Protein 5TWO (pdb70)

Secondary structure (DSSP, 8-state):
-HHHHHHHHHHHHHHHHHH-SS-HHHHHHHHTT-SSSPPPEEE-SHHHHHHHHHTS---SSS-GGGS-SSHHHHHHHHHHHHHHHHHHHHHHHHHTSTTGGGS-HHHHHHHHHHHHHHHHHHHHHHTEETTEEEETTTTEEEEHHHHHTSPTTGGGSSHHHHHHHHHHHHT---HHHHHHHHHHHHT-TTSTT-S-HHHHHHHHHHHHHHHHHHHHHH-TTSTTHHHHHHHHHHHHHHHHHHHHHHHHHHHHH-SS----HHHHHHHTT-/--HHHHHHT--

GO terms:
  GO:0005515 protein binding (F, IPI)
  GO:0042802 identical protein binding (F, IPI)
  GO:0004879 nuclear receptor activity (F, IDA)
  GO:0005634 nucleus (C, IDA)
  GO:0035357 peroxisome proliferator activated receptor signaling pathway (P, IDA)
  GO:0003700 DNA-binding transcription factor activity (F, IDA)
  GO:0010629 negative regulation of gene expression (P, IDA)
  GO:1904893 negative regulation of receptor signaling pathway via STAT (P, IDA)
  GO:0035357 peroxisome proliferator activated receptor signaling pathway (P, IGI)
  GO:0010628 positive regulation of gene expression (P, IGI)
  GO:0010629 negative regulation of gene expression (P, IGI)
  GO:1903845 negative regulation of cellular response to transforming growth factor beta stimulus (P, IGI)
  GO:0060392 negative regulation of SMAD protein signal transduction (P, IGI)
  GO:0030512 negative regulation of transforming growth factor beta receptor signaling pathway (P, IGI)
  GO:0048662 negative regulation of smooth muscle cell proliferation (P, IGI)
  GO:0045668 negative regulation of osteoblast differentiation (P, IMP)
  GO:0030514 negative regulation of BMP signaling pathway (P, IMP)
  GO:0097677 STAT family protein binding (F, IPI)
  GO:0050699 WW domain binding (F, IMP)
  GO:0045944 positive regulation of transcription by RNA polymerase II (P, IDA)

Nearest PDB structures (foldseek):
  6d94-assembly1_A  TM=9.977E-01  e=2.554E-35  Homo sapiens
  6t1v-assembly1_A  TM=9.994E-01  e=3.523E-35  Homo sapiens
  6fzf-assembly1_A  TM=9.941E-01  e=3.689E-35  Homo sapiens
  9f7w-assembly1_A  TM=9.856E-01  e=5.314E-34  Homo sapiens
  7cxf-assembly1_A  TM=9.817E-01  e=4.847E-34  Homo sapiens

B-factor: mean 38.99, std 13.96, range [16.9, 92.09]

Radius of gyration: 18.91 Å; Cα contacts (8 Å, |Δi|>4): 311; chains: 2; bounding box: 40×55×40 Å

InterPro domains:
  IPR000536 Nuclear hormone receptor, ligand-binding domain [PF00104] (319-485)
  IPR000536 Nuclear hormone receptor, ligand-binding domain [PS51843] (238-503)
  IPR000536 Nuclear hormone receptor, ligand-binding domain [SM00430] (315-474)
  IPR001628 Zinc finger, nuclear hormone receptor-type [PF00105] (138-204)
  IPR0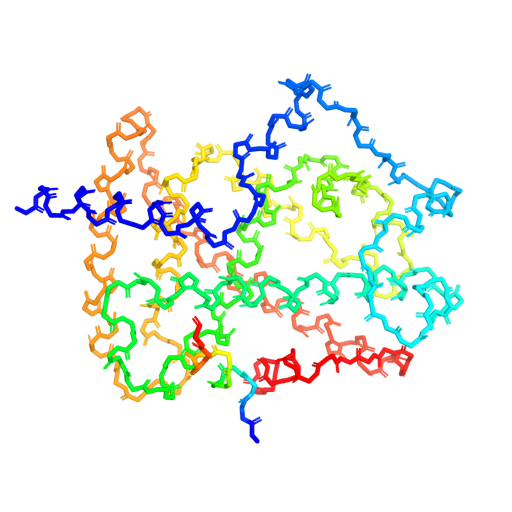01628 Zinc finger, nuclear hormone receptor-type [PR00047] (139-155)
  IPR001628 Zinc finger, nuclear hormone receptor-type [PR00047] (155-170)
  IPR001628 Zinc finger, nuclear hormone receptor-type [PR00047] (187-195)
  IPR001628 Zinc finger, nuclear hormone receptor-type [PR00047] (195-203)
  IPR001628 Zinc finger, nuclear hormone receptor-type [PS00031] (139-165)
  IPR001628 Zinc finger, nuclear hormone receptor-type [PS51030] (136-210)
  IPR001628 Zinc finger, nuclear hormone receptor-type [SM00399] (136-206)
  IPR001723 Nuclear hormone receptor [PR00398] (199-209)
  IPR001723 Nuclear hormone receptor [PR00398] (316-337)
  IPR001723 Nuclear hormone receptor [PR00398] (337-353)
  IPR001723 Nuclear hormone receptor [PR00398] (405-420)
  IPR001723 Nuclear hormone receptor [PR00398] (462-479)
  IPR003074 Peroxisome proliferator-activated receptor [PR01288] (228-242)
  IPR003074 Peroxisome proliferator-activated receptor [PR01288] (242-261)
  IPR003074 Peroxisome proliferator-activated receptor [PR01288] (355-368)
  IPR003074 Peroxisome proliferator-activated receptor [PR01288] (372-387)

Foldseek 3Di:
DLVVLVVLLVLLLVLLVVLDVCFLVNLVCQVVVVDPDDHAQEAEADVSCVVCVQLQPDDDPDGLPPLDPAPLQSVVVSVQVVLVSQLVSLLSSQVSNPPLVVFDVVLNVLLSLLLSQLLVLLRQLSQDDLFFGQGNSNRHTYGLNHQLPGDPPRNCQCVLSSVLSHVSCVLVDGSSLSSLLSNLSSLQLPRPPRDDSVVSVVSSVSSLVSNVSCCCVVPVPPPCSSVVSVVSSVVSSVVVVVNLVSVVVCVVPDPSHDHDVVVVVSSVVD/DDVVVVVVPDD

Structure (mmCIF, N/CA/C/O backbone):
data_5TWO
#
_entry.id   5TWO
#
_cell.length_a   56.893
_cell.length_b   88.504
_cell.length_c   122.163
_cell.angle_alpha   90.00
_cell.angle_beta   90.00
_cell.angle_gamma   90.00
#
_symmetry.space_group_name_H-M   'C 2 2 21'
#
loop_
_entity.id
_entity.type
_entity.pdbx_description
1 polymer 'Peroxisome proliferator-activated receptor gamma'
2 polymer PRO-SER-LEU-LEU-LYS-LYS-LEU-LEU-LEU-ALA-PRO
3 non-polymer N-benzyl-1-[(4-chloro-3-fluorophenyl)methyl]-1H-indole-5-carboxamide
4 water water
#
loop_
_atom_site.group_PDB
_atom_site.id
_atom_site.type_symbol
_atom_site.label_atom_id
_atom_site.label_alt_id
_atom_site.label_comp_id
_atom_site.label_asym_id
_atom_site.label_entity_id
_atom_site.label_seq_id
_atom_site.pdbx_PDB_ins_code
_atom_site.Cartn_x
_atom_site.Cartn_y
_atom_site.Cartn_z
_atom_site.occupancy
_atom_site.B_iso_or_equiv
_atom_site.auth_seq_id
_atom_site.auth_comp_id
_atom_site.auth_asym_id
_atom_site.auth_atom_id
_atom_site.pdbx_PDB_model_num
ATOM 1 N N . GLU A 1 2 ? -18.669 18.368 23.322 1.00 59.90 207 GLU A N 1
ATOM 2 C CA . GLU A 1 2 ? -18.861 16.974 23.708 1.00 59.71 207 GLU A CA 1
ATOM 3 C C . GLU A 1 2 ? -19.791 16.254 22.737 1.00 59.35 207 GLU A C 1
ATOM 4 O O . GLU A 1 2 ? -19.394 15.279 22.100 1.00 54.43 207 GLU A O 1
ATOM 10 N N . SER A 1 3 ? -21.024 16.741 22.622 1.00 56.05 208 SER A N 1
ATOM 11 C CA . SER A 1 3 ? -22.034 16.076 21.801 1.00 55.00 208 SER A CA 1
ATOM 12 C C . SER A 1 3 ? -21.658 16.061 20.319 1.00 52.73 208 SER A C 1
ATOM 13 O O . SER A 1 3 ? -21.973 15.106 19.608 1.00 51.90 208 SER A O 1
ATOM 16 N N . ALA A 1 4 ? -20.986 17.114 19.862 1.00 50.97 209 ALA A N 1
ATOM 17 C CA . ALA A 1 4 ? -20.522 17.187 18.479 1.00 50.30 209 ALA A CA 1
ATOM 18 C C . ALA A 1 4 ? -19.571 16.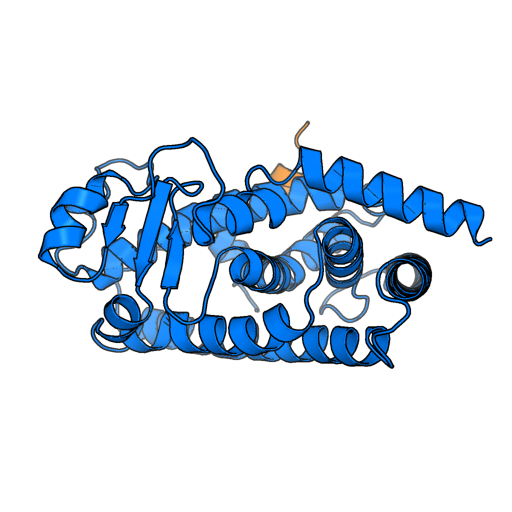039 18.170 1.00 49.25 209 ALA A C 1
ATOM 19 O O . ALA A 1 4 ? -19.661 15.402 17.118 1.00 46.94 209 ALA A O 1
ATOM 21 N N . ASP A 1 5 ? -18.661 15.778 19.102 1.00 48.28 210 ASP A N 1
ATOM 22 C CA . ASP A 1 5 ? -17.708 14.688 18.953 1.00 48.58 210 ASP A CA 1
ATOM 23 C C . ASP A 1 5 ? -18.417 13.338 18.988 1.00 47.07 210 ASP A C 1
ATOM 24 O O . ASP A 1 5 ? -18.038 12.419 18.265 1.00 40.03 210 ASP A O 1
ATOM 29 N N . LEU A 1 6 ? -19.446 13.222 19.823 1.00 42.44 211 LEU A N 1
ATOM 30 C CA . LEU A 1 6 ? -20.210 11.979 19.904 1.00 41.61 211 LEU A CA 1
ATOM 31 C C . LEU A 1 6 ? -20.942 11.702 18.589 1.00 40.50 211 LEU A C 1
ATOM 32 O O . LEU A 1 6 ? -21.001 10.554 18.132 1.00 39.20 211 LEU A O 1
ATOM 37 N N . ARG A 1 7 ? -21.493 12.752 17.981 1.00 41.48 212 ARG A N 1
ATOM 38 C CA . ARG A 1 7 ? -22.172 12.617 16.692 1.00 40.84 212 ARG A CA 1
ATOM 39 C C . ARG A 1 7 ? -21.179 12.269 15.593 1.00 40.75 212 ARG A C 1
ATOM 40 O O . ARG A 1 7 ? -21.465 11.440 14.730 1.00 37.01 212 ARG A O 1
ATOM 48 N N . ALA A 1 8 ? -20.012 12.906 15.630 1.00 41.11 213 ALA A N 1
ATOM 49 C CA . ALA A 1 8 ? -18.954 12.603 14.671 1.00 45.05 213 ALA A CA 1
ATOM 50 C C . ALA A 1 8 ? -18.513 11.146 14.792 1.00 36.90 213 ALA A C 1
ATOM 51 O O . ALA A 1 8 ? -18.230 10.488 13.791 1.00 36.15 213 ALA A O 1
ATOM 53 N N . LEU A 1 9 ? -18.456 10.647 16.023 1.00 37.68 214 LEU A N 1
ATOM 54 C CA . LEU A 1 9 ? -18.091 9.256 16.262 1.00 40.35 214 LEU A CA 1
ATOM 55 C C . LEU A 1 9 ? -19.159 8.316 15.695 1.00 36.71 214 LEU A C 1
ATOM 56 O O . LEU A 1 9 ? -18.839 7.311 15.058 1.00 32.58 214 LEU A O 1
ATOM 61 N N . ALA A 1 10 ? -20.425 8.654 15.922 1.00 36.24 215 ALA A N 1
ATOM 62 C CA . ALA A 1 10 ? -21.519 7.867 15.365 1.00 35.12 215 ALA A CA 1
ATOM 63 C C . ALA A 1 10 ? -21.420 7.802 13.839 1.00 37.56 215 ALA A C 1
ATOM 64 O O . ALA A 1 10 ? -21.571 6.731 13.244 1.00 31.56 215 ALA A O 1
ATOM 66 N N . LYS A 1 11 ? -21.156 8.939 13.203 1.00 36.17 216 LYS A N 1
ATOM 67 C CA . LYS A 1 11 ? -21.105 8.959 11.743 1.00 30.87 216 LYS A CA 1
ATOM 68 C C . LYS A 1 11 ? -19.896 8.200 11.210 1.00 33.43 216 LYS A C 1
ATOM 69 O O . LYS A 1 11 ? -19.983 7.511 10.192 1.00 31.66 216 LYS A O 1
ATOM 75 N N . HIS A 1 12 ? -18.764 8.339 11.891 1.00 30.49 217 HIS A N 1
ATOM 76 C CA . HIS A 1 12 ? -17.575 7.586 11.527 1.00 31.74 217 HIS A CA 1
ATOM 77 C C . HIS A 1 12 ? -17.856 6.085 11.551 1.00 32.87 217 HIS A C 1
ATOM 78 O O . HIS A 1 12 ? -17.511 5.353 10.616 1.00 29.42 217 HIS A O 1
ATOM 85 N N . LEU A 1 13 ? -18.499 5.637 12.625 1.00 31.84 218 LEU A N 1
ATOM 86 C CA . LEU A 1 13 ? -18.804 4.223 12.782 1.00 28.40 218 LEU A CA 1
ATOM 87 C C . LEU A 1 13 ? -19.799 3.743 11.722 1.00 27.13 218 LEU A C 1
ATOM 88 O O . LEU A 1 13 ? -19.640 2.656 11.174 1.00 22.72 218 LEU A O 1
ATOM 93 N N . TYR A 1 14 ? -20.818 4.544 11.423 1.00 28.10 219 TYR A N 1
ATOM 94 C CA . TYR A 1 14 ? -21.794 4.136 10.410 1.00 28.98 219 TYR A CA 1
ATOM 95 C C . TYR A 1 14 ? -21.146 4.015 9.025 1.00 30.41 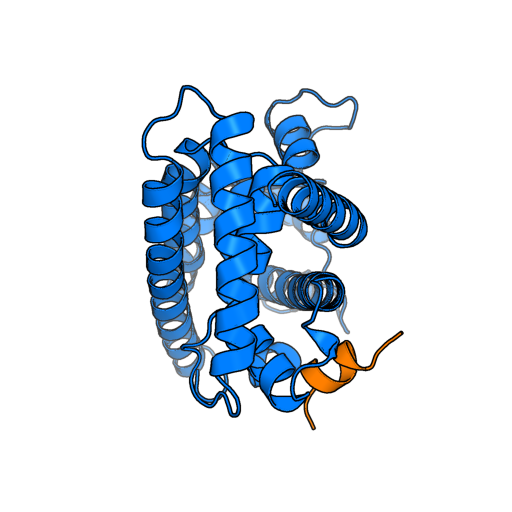219 TYR A C 1
ATOM 96 O O . TYR A 1 14 ? -21.410 3.062 8.284 1.00 24.45 219 TYR A O 1
ATOM 105 N N . ASP A 1 15 ? -20.297 4.973 8.676 1.00 31.34 220 ASP A N 1
ATOM 106 C CA . ASP A 1 15 ? -19.599 4.912 7.393 1.00 33.42 220 ASP A CA 1
ATOM 107 C C . ASP A 1 15 ? -18.720 3.665 7.299 1.00 29.28 220 ASP A C 1
ATOM 108 O O . ASP A 1 15 ? -18.730 2.960 6.282 1.00 31.35 220 ASP A O 1
ATOM 113 N N . SER A 1 16 ? -17.982 3.378 8.369 1.00 28.17 221 SER A N 1
ATOM 114 C CA . SER A 1 16 ? -17.144 2.180 8.400 1.00 31.38 221 SER A CA 1
ATOM 115 C C . SER A 1 16 ? -17.968 0.895 8.315 1.00 31.51 221 SER A C 1
ATOM 116 O O . SER A 1 16 ? -17.539 -0.100 7.728 1.00 27.34 221 SER A O 1
ATOM 119 N N . TYR A 1 17 ? -19.143 0.924 8.928 1.00 24.52 222 TYR A N 1
ATOM 120 C CA . TYR A 1 17 ? -20.051 -0.214 8.935 1.00 23.10 222 TYR A CA 1
ATOM 121 C C . TYR A 1 17 ? -20.536 -0.479 7.514 1.00 24.42 222 TYR A C 1
ATOM 122 O O . TYR A 1 17 ? -20.573 -1.622 7.058 1.00 23.64 222 TYR A O 1
ATOM 131 N N . ILE A 1 18 ? -20.882 0.590 6.806 1.00 23.83 223 ILE A N 1
ATOM 132 C CA . ILE A 1 18 ? -21.319 0.474 5.418 1.00 25.25 223 ILE A CA 1
ATOM 133 C C . ILE A 1 18 ? -20.208 -0.109 4.552 1.00 25.14 223 ILE A C 1
ATOM 134 O O . ILE A 1 18 ? -20.466 -0.935 3.671 1.00 28.10 223 ILE A O 1
ATOM 139 N N . LYS A 1 19 ? -18.971 0.300 4.817 1.00 27.64 224 LYS A N 1
ATOM 140 C CA . LYS A 1 19 ? -17.840 -0.244 4.065 1.00 31.01 224 LYS A CA 1
ATOM 141 C C . LYS A 1 19 ? -17.566 -1.716 4.382 1.00 32.15 224 LYS A C 1
ATOM 142 O O . LYS A 1 19 ? -17.183 -2.483 3.501 1.00 33.52 224 LYS A O 1
ATOM 148 N N . SER A 1 20 ? -17.747 -2.109 5.639 1.00 25.51 225 SER A N 1
ATOM 149 C CA . SER A 1 20 ? -17.382 -3.460 6.066 1.00 27.21 225 SER A CA 1
ATOM 150 C C . SER A 1 20 ? -18.417 -4.552 5.805 1.00 28.09 225 SER A C 1
ATOM 151 O O . SER A 1 20 ? -18.068 -5.712 5.588 1.00 27.15 225 SER A O 1
ATOM 154 N N . PHE A 1 21 ? -19.692 -4.196 5.878 1.00 24.97 226 PHE A N 1
ATOM 155 C CA . PHE A 1 21 ? -20.746 -5.200 5.816 1.00 23.73 226 PHE A CA 1
ATOM 156 C C . PHE A 1 21 ? -21.617 -5.010 4.591 1.00 26.82 226 PHE A C 1
ATOM 157 O O . PHE A 1 21 ? -22.439 -4.096 4.552 1.00 25.81 226 PHE A O 1
ATOM 165 N N . PRO A 1 22 ? -21.466 -5.900 3.603 1.00 27.18 227 PRO A N 1
ATOM 166 C CA . PRO A 1 22 ? -22.150 -5.807 2.308 1.00 28.73 227 PRO A CA 1
ATOM 167 C C . PRO A 1 22 ? -23.670 -5.869 2.423 1.00 29.21 227 PRO A C 1
ATOM 168 O O . PRO A 1 22 ? -24.355 -5.123 1.732 1.00 29.25 227 PRO A O 1
ATOM 172 N N . LEU A 1 23 ? -24.204 -6.738 3.271 1.00 26.61 228 LEU A N 1
ATOM 173 C CA . LEU A 1 23 ? -25.656 -6.804 3.374 1.00 26.65 228 LEU A CA 1
ATOM 174 C C . LEU A 1 23 ? -26.120 -6.153 4.667 1.00 28.76 228 LEU A C 1
ATOM 175 O O . LEU A 1 23 ? -26.011 -6.732 5.748 1.00 30.93 228 LEU A O 1
ATOM 180 N N . THR A 1 24 ? -26.683 -4.959 4.534 1.00 24.53 229 THR A N 1
ATOM 181 C CA . THR A 1 24 ? -27.085 -4.176 5.690 1.00 29.08 229 THR A CA 1
ATOM 182 C C . THR A 1 24 ? -28.506 -4.525 6.100 1.00 23.50 229 THR A C 1
ATOM 183 O O . THR A 1 24 ? -29.211 -5.231 5.370 1.00 22.46 229 THR A O 1
ATOM 187 N N . LYS A 1 25 ? -28.956 -3.982 7.229 1.00 21.86 230 LYS A N 1
ATOM 188 C CA . LYS A 1 25 ? -30.336 -4.207 7.635 1.00 21.44 230 LYS A CA 1
ATOM 189 C C . LYS A 1 25 ? -31.286 -3.537 6.652 1.00 21.47 230 LYS A C 1
ATOM 190 O O . LYS A 1 25 ? -32.341 -4.077 6.341 1.00 23.10 230 LYS A O 1
ATOM 196 N N . ALA A 1 26 ? -30.917 -2.354 6.173 1.00 20.51 231 ALA A N 1
ATOM 197 C CA . ALA A 1 26 ? -31.760 -1.648 5.215 1.00 27.61 231 ALA A CA 1
ATOM 198 C C . ALA A 1 26 ? -31.990 -2.502 3.966 1.00 27.28 231 ALA A C 1
ATOM 199 O O . ALA A 1 26 ? -33.125 -2.670 3.511 1.00 30.02 231 ALA A O 1
ATOM 201 N N . LYS A 1 27 ? -30.909 -3.062 3.438 1.00 28.56 232 LYS A N 1
ATOM 202 C CA . LYS A 1 27 ? -30.996 -3.905 2.249 1.00 27.78 232 LYS A CA 1
ATOM 203 C C . LYS A 1 27 ? -31.794 -5.171 2.536 1.00 29.21 232 LYS A C 1
ATOM 204 O O . LYS A 1 27 ? -32.698 -5.534 1.774 1.00 29.06 232 LYS A O 1
ATOM 210 N N . ALA A 1 28 ? -31.477 -5.826 3.651 1.00 23.58 233 ALA A N 1
ATOM 211 C CA . ALA A 1 28 ? -32.204 -7.020 4.064 1.00 24.68 233 ALA A CA 1
ATOM 212 C C . ALA A 1 28 ? -33.706 -6.760 4.211 1.00 24.55 233 ALA A C 1
ATOM 213 O O . ALA A 1 28 ? -34.515 -7.541 3.724 1.00 28.82 233 ALA A O 1
ATOM 215 N N . ARG A 1 29 ? -34.087 -5.669 4.871 1.00 24.16 234 ARG A N 1
ATOM 216 C CA . ARG A 1 29 ? -35.506 -5.376 5.069 1.00 30.01 234 ARG A CA 1
ATOM 217 C C . ARG A 1 29 ? -36.185 -5.073 3.735 1.00 30.01 234 ARG A C 1
ATOM 218 O O . ARG A 1 29 ? -37.332 -5.460 3.521 1.00 35.49 234 ARG A O 1
ATOM 226 N N . ALA A 1 30 ? -35.474 -4.399 2.835 1.00 29.50 235 ALA A N 1
ATOM 227 C CA . ALA A 1 30 ? -36.024 -4.142 1.506 1.00 32.42 235 ALA A CA 1
ATOM 228 C C . ALA A 1 30 ? -36.365 -5.459 0.825 1.00 39.56 235 ALA A C 1
ATOM 229 O O . ALA A 1 30 ? -37.462 -5.627 0.285 1.00 38.23 235 ALA A O 1
ATOM 231 N N . ILE A 1 31 ? -35.421 -6.394 0.867 1.00 29.58 236 ILE A N 1
ATOM 232 C CA . ILE A 1 31 ? -35.639 -7.717 0.293 1.00 31.22 236 ILE A CA 1
ATOM 233 C C . ILE A 1 31 ? -36.797 -8.460 0.961 1.00 37.90 236 ILE A C 1
ATOM 234 O O . ILE A 1 31 ? -37.674 -9.001 0.285 1.00 30.64 236 ILE A O 1
ATOM 239 N N . LEU A 1 32 ? -36.796 -8.474 2.290 1.00 32.01 237 LEU A N 1
ATOM 240 C CA . LEU A 1 32 ? -37.788 -9.214 3.065 1.00 34.00 237 LEU A CA 1
ATOM 241 C C . LEU A 1 32 ? -39.208 -8.669 2.899 1.00 36.32 237 LEU A C 1
ATOM 242 O O . LEU A 1 32 ? -40.182 -9.412 3.027 1.00 37.84 237 LEU A O 1
ATOM 247 N N . THR A 1 33 ? -39.324 -7.372 2.638 1.00 36.57 238 THR A N 1
ATOM 248 C CA . THR A 1 33 ? -40.633 -6.736 2.534 1.00 38.26 238 THR A CA 1
ATOM 249 C C . THR A 1 33 ? -41.118 -6.626 1.090 1.00 44.41 238 THR A C 1
ATOM 250 O O . THR A 1 33 ? -42.196 -6.092 0.836 1.00 57.89 238 THR A O 1
ATOM 254 N N . GLY A 1 34 ? -40.321 -7.127 0.150 1.00 43.38 239 GLY A N 1
ATOM 255 C CA . GLY A 1 34 ? -40.692 -7.111 -1.258 1.00 54.09 239 GLY A CA 1
ATOM 256 C C . GLY A 1 34 ? -40.613 -5.723 -1.869 1.00 61.45 239 GLY A C 1
ATOM 257 O O . GLY A 1 34 ? -41.233 -5.439 -2.893 1.00 63.91 239 GLY A O 1
ATOM 258 N N . LYS A 1 35 ? -39.841 -4.859 -1.223 1.00 53.68 240 LYS A N 1
ATOM 259 C CA . LYS A 1 35 ? -39.712 -3.453 -1.601 1.00 59.19 240 LYS A CA 1
ATOM 260 C C . LYS A 1 35 ? -38.501 -3.177 -2.506 1.00 62.50 240 LYS A C 1
ATOM 261 O O . LYS A 1 35 ? -38.043 -2.039 -2.611 1.00 67.60 240 LYS A O 1
ATOM 267 N N . THR A 1 36 ? -37.943 -4.241 -3.083 1.00 57.32 241 THR A N 1
ATOM 268 C CA . THR A 1 36 ? -36.820 -4.144 -4.019 1.00 64.42 241 THR A CA 1
ATOM 269 C C . THR A 1 36 ? -37.207 -4.520 -5.464 1.00 64.71 241 THR A C 1
ATOM 270 O O . THR A 1 36 ? -38.185 -5.238 -5.688 1.00 62.66 241 THR A O 1
ATOM 274 N N . THR A 1 37 ? -36.449 -4.012 -6.438 1.00 60.27 242 THR A N 1
ATOM 275 C CA . THR A 1 37 ? -36.662 -4.350 -7.849 1.00 67.38 242 THR A CA 1
ATOM 276 C C . THR A 1 37 ? -36.070 -5.705 -8.181 1.00 71.02 242 THR A C 1
ATOM 277 O O . THR A 1 37 ? -36.389 -6.303 -9.214 1.00 63.90 242 THR A O 1
ATOM 281 N N . ASP A 1 38 ? -35.187 -6.169 -7.305 1.00 66.10 243 ASP A N 1
ATOM 282 C CA . ASP A 1 38 ? -34.498 -7.412 -7.541 1.00 65.82 243 ASP A CA 1
ATOM 283 C C . ASP A 1 38 ? -35.464 -8.545 -7.529 1.00 67.12 243 ASP A C 1
ATOM 284 O O . ASP A 1 38 ? -36.518 -8.543 -6.900 1.00 61.82 243 ASP A O 1
ATOM 289 N N . LYS A 1 39 ? -35.082 -9.510 -8.295 1.00 67.18 244 LYS A N 1
ATOM 290 C CA . LYS A 1 39 ? -35.753 -10.760 -8.273 1.00 65.28 244 LYS A CA 1
ATOM 291 C C . LYS A 1 39 ? -35.837 -11.295 -6.817 1.00 59.84 244 LYS A C 1
ATOM 292 O O . LYS A 1 39 ? -34.823 -11.305 -6.119 1.00 55.69 244 LYS A O 1
ATOM 298 N N . SER A 1 40 ? -37.027 -11.710 -6.347 1.00 49.71 245 SER A N 1
ATOM 299 C CA . SER A 1 40 ? -37.219 -12.215 -4.967 1.00 51.51 245 SER A CA 1
ATOM 300 C C . SER A 1 40 ? -36.422 -13.509 -4.717 1.00 49.83 245 SER A C 1
ATOM 301 O O . SER A 1 40 ? -36.211 -14.288 -5.645 1.00 42.34 245 SER A O 1
ATOM 304 N N . PRO A 1 41 ? -35.968 -13.735 -3.464 1.00 39.55 246 PRO A N 1
ATOM 305 C CA . PRO A 1 41 ? -35.090 -14.861 -3.109 1.00 32.38 246 PRO A CA 1
ATOM 306 C C . PRO A 1 41 ? -35.685 -16.224 -3.415 1.00 26.84 246 PRO A C 1
ATOM 307 O O . PRO A 1 41 ? -36.895 -16.382 -3.314 1.00 31.55 246 PRO A O 1
ATOM 311 N N . PHE A 1 42 ? -34.845 -17.200 -3.737 1.00 29.79 247 PHE A N 1
ATOM 312 C CA . PHE A 1 42 ? -35.305 -18.576 -3.794 1.00 28.14 247 PHE A CA 1
ATOM 313 C C . PHE A 1 42 ? -35.575 -19.080 -2.385 1.00 28.63 247 PHE A C 1
ATOM 314 O O . PHE A 1 42 ? -34.722 -18.969 -1.512 1.00 27.86 247 PHE A O 1
ATOM 322 N N . VAL A 1 43 ? -36.756 -19.647 -2.172 1.00 28.06 248 VAL A N 1
ATOM 323 C CA . VAL A 1 43 ? -37.137 -20.133 -0.851 1.00 28.63 248 VAL A CA 1
ATOM 324 C C . VAL A 1 43 ? -36.844 -21.620 -0.676 1.00 28.53 248 VAL A C 1
ATOM 325 O O . VAL A 1 43 ? -37.311 -22.454 -1.455 1.00 29.29 248 VAL A O 1
ATOM 329 N N . ILE A 1 44 ? -36.053 -21.943 0.344 1.00 24.05 249 ILE A N 1
ATOM 330 C CA . ILE A 1 44 ? -35.837 -23.322 0.736 1.00 25.04 249 ILE A CA 1
ATOM 331 C C . ILE A 1 44 ? -36.705 -23.591 1.958 1.00 27.37 249 ILE A C 1
ATOM 332 O O . ILE A 1 44 ? -36.426 -23.114 3.064 1.00 26.10 249 ILE A O 1
ATOM 337 N N . TYR A 1 45 ? -37.817 -24.279 1.724 1.00 25.21 250 TYR A N 1
ATOM 338 C CA . TYR A 1 45 ? -38.728 -24.676 2.791 1.00 24.97 250 TYR A CA 1
ATOM 339 C C . TYR A 1 45 ? -38.786 -26.166 3.080 1.00 26.97 250 TYR A C 1
ATOM 340 O O . TYR A 1 45 ? -39.517 -26.590 3.972 1.00 28.94 250 TYR A O 1
ATOM 349 N N . ASP A 1 46 ? -38.076 -26.965 2.294 1.00 26.18 251 ASP A N 1
ATOM 350 C CA . ASP A 1 46 ? -38.185 -28.415 2.415 1.00 31.22 251 ASP A CA 1
ATOM 351 C C . ASP A 1 46 ? -37.083 -29.078 1.605 1.00 28.60 251 ASP A C 1
ATOM 352 O O . ASP A 1 46 ? -36.260 -28.392 1.010 1.00 27.72 251 ASP A O 1
ATOM 357 N N . MET A 1 47 ? -37.067 -30.406 1.584 1.00 26.25 252 MET A N 1
ATOM 358 C CA . MET A 1 47 ? -35.982 -31.147 0.944 1.00 34.11 252 MET A CA 1
ATOM 359 C C . MET A 1 47 ? -35.876 -30.927 -0.577 1.00 32.38 252 MET A C 1
ATOM 360 O O . MET A 1 47 ? -34.771 -30.824 -1.121 1.00 30.05 252 MET A O 1
ATOM 365 N N . ASN A 1 48 ? -37.008 -30.864 -1.272 1.00 30.12 253 ASN A N 1
ATOM 366 C CA . ASN A 1 48 ? -36.963 -30.693 -2.726 1.00 28.00 253 ASN A CA 1
ATOM 367 C C . ASN A 1 48 ? -36.489 -29.288 -3.130 1.00 32.40 253 ASN A C 1
ATOM 368 O O . ASN A 1 48 ? -35.618 -29.110 -4.029 1.00 29.80 253 ASN A O 1
ATOM 373 N N . SER A 1 49 ? -37.043 -28.286 -2.447 1.00 30.50 254 SER A N 1
ATOM 374 C CA . SER A 1 49 ? -36.616 -26.912 -2.679 1.00 31.60 254 SER A CA 1
ATOM 375 C C . SER A 1 49 ? -35.146 -26.778 -2.287 1.00 30.12 254 SER A C 1
ATOM 376 O O . SER A 1 49 ? -34.407 -26.001 -2.882 1.00 28.86 254 SER A O 1
ATOM 379 N N . LEU A 1 50 ? -34.709 -27.550 -1.301 1.00 30.15 255 LEU A N 1
ATOM 380 C CA . LEU A 1 50 ? -33.298 -27.510 -0.956 1.00 31.72 255 LEU A CA 1
ATOM 381 C C . LEU A 1 50 ? -32.435 -28.067 -2.077 1.00 36.57 255 LEU A C 1
ATOM 382 O O . LEU A 1 50 ? -31.412 -27.511 -2.346 1.00 36.35 255 LEU A O 1
ATOM 387 N N . MET A 1 51 ? -32.820 -29.151 -2.737 1.00 34.81 256 MET A N 1
ATOM 388 C CA . MET A 1 51 ? -32.002 -29.604 -3.873 1.00 40.77 256 MET A CA 1
ATOM 389 C C . MET A 1 51 ? -31.693 -28.441 -4.859 1.00 45.28 256 MET A C 1
ATOM 390 O O . MET A 1 51 ? -30.501 -27.964 -5.007 1.00 57.61 256 MET A O 1
ATOM 395 N N . MET A 1 52 ? -32.774 -27.938 -5.461 1.00 39.32 257 MET A N 1
ATOM 396 C CA . MET A 1 52 ? -32.662 -26.789 -6.379 1.00 40.03 257 MET A CA 1
ATOM 397 C C . MET A 1 52 ? -31.805 -25.615 -5.751 1.00 46.79 257 MET A C 1
ATOM 398 O O . MET A 1 52 ? -30.630 -25.222 -6.157 1.00 70.52 257 MET A O 1
ATOM 403 N N . GLY A 1 53 ? -32.357 -25.082 -4.679 1.00 33.70 258 GLY A N 1
ATOM 404 C CA . GLY A 1 53 ? -31.697 -23.989 -4.010 1.00 38.65 258 GLY A CA 1
ATOM 405 C C . GLY A 1 53 ? -30.286 -24.302 -3.543 1.00 42.30 258 GLY A C 1
ATOM 406 O O . GLY A 1 53 ? -29.501 -23.385 -3.375 1.00 38.90 258 GLY A O 1
ATOM 407 N N . GLU A 1 54 ? -29.951 -25.581 -3.364 1.00 39.14 259 GLU A N 1
ATOM 408 C CA . GLU A 1 54 ? -28.739 -25.952 -2.628 1.00 43.21 259 GLU A CA 1
ATOM 409 C C . GLU A 1 54 ? -27.569 -25.439 -3.358 1.00 48.54 259 GLU A C 1
ATOM 410 O O . GLU A 1 54 ? -26.641 -24.890 -2.751 1.00 38.26 259 GLU A O 1
ATOM 416 N N . ASP A 1 55 ? -27.592 -25.605 -4.674 1.00 50.03 260 ASP A N 1
ATOM 417 C CA . ASP A 1 55 ? -26.423 -25.045 -5.350 1.00 52.23 260 ASP A CA 1
ATOM 418 C C . ASP A 1 55 ? -26.388 -23.522 -5.189 1.00 57.06 260 ASP A C 1
ATOM 419 O O . ASP A 1 55 ? -25.340 -22.909 -5.405 1.00 60.37 260 ASP A O 1
ATOM 424 N N . LYS A 1 56 ? -27.499 -22.891 -4.796 1.00 66.48 261 LYS A N 1
ATOM 425 C CA . LYS A 1 56 ? -27.275 -21.439 -4.476 1.00 57.27 261 LYS A CA 1
ATOM 426 C C . LYS A 1 56 ? -26.429 -21.029 -3.213 1.00 58.55 261 LYS A C 1
ATOM 427 O O . LYS A 1 56 ? -26.048 -19.860 -3.091 1.00 54.66 261 LYS A O 1
ATOM 433 N N . ILE A 1 57 ? -26.124 -21.947 -2.294 1.00 52.88 262 ILE A N 1
ATOM 434 C CA . ILE A 1 57 ? -25.353 -21.614 -1.073 1.00 49.45 262 ILE A CA 1
ATOM 435 C C . ILE A 1 57 ? -23.837 -21.421 -1.347 1.00 55.42 262 ILE A C 1
ATOM 436 O O . ILE A 1 57 ? -23.238 -22.221 -2.061 1.00 54.52 262 ILE A O 1
ATOM 441 N N . LYS A 1 58 ? -23.222 -20.384 -0.760 1.00 51.67 263 LYS A N 1
ATOM 442 C CA . LYS A 1 58 ? -21.927 -19.832 -1.243 1.00 53.35 263 LYS A CA 1
ATOM 443 C C . LYS A 1 58 ? -20.676 -20.738 -1.165 1.00 57.57 263 LYS A C 1
ATOM 444 O O . LYS A 1 58 ? -19.632 -20.415 -1.732 1.00 67.48 263 LYS A O 1
ATOM 450 N N . PHE A 1 59 ? -20.806 -21.900 -0.547 1.00 54.24 264 PHE A N 1
ATOM 451 C CA . PHE A 1 59 ? -19.680 -22.737 -0.118 1.00 48.06 264 PHE A CA 1
ATOM 452 C C . PHE A 1 59 ? -18.537 -22.976 -1.151 1.00 54.07 264 PHE A C 1
ATOM 453 O O . PHE A 1 59 ? -18.782 -23.408 -2.279 1.00 46.34 264 PHE A O 1
ATOM 461 N N . LYS A 1 60 ? -17.291 -22.690 -0.742 1.00 48.63 265 LYS A N 1
ATOM 462 C CA . LYS A 1 60 ? -16.092 -22.842 -1.593 1.00 54.97 265 LYS A CA 1
ATOM 463 C C . LYS A 1 60 ? -15.094 -23.830 -0.987 1.00 49.38 265 LYS A C 1
ATOM 464 O O . LYS A 1 60 ? -14.486 -23.545 0.045 1.00 44.80 265 LYS A O 1
ATOM 470 N N . HIS A 1 61 ? -14.908 -24.972 -1.645 1.00 51.22 266 HIS A N 1
ATOM 471 C CA . HIS A 1 61 ? -14.090 -26.055 -1.102 1.00 49.87 266 HIS A CA 1
ATOM 472 C C . HIS A 1 61 ? -13.589 -26.976 -2.217 1.00 50.39 266 HIS A C 1
ATOM 473 O O . HIS A 1 61 ? -13.739 -26.671 -3.403 1.00 46.70 266 HIS A O 1
ATOM 480 N N . ILE A 1 62 ? -12.996 -28.102 -1.828 1.00 48.59 267 ILE A N 1
ATOM 481 C CA . ILE A 1 62 ? -12.464 -29.080 -2.773 1.00 50.62 267 ILE A CA 1
ATOM 482 C C . ILE A 1 62 ? -13.548 -29.642 -3.684 1.00 56.33 267 ILE A C 1
ATOM 483 O O . ILE A 1 62 ? -13.383 -29.726 -4.905 1.00 45.77 267 ILE A O 1
ATOM 488 N N . THR A 1 63 ? -14.658 -30.028 -3.068 1.00 53.60 268 THR A N 1
ATOM 489 C CA . THR A 1 63 ? -15.802 -30.563 -3.783 1.00 53.40 268 THR A CA 1
ATOM 490 C C . THR A 1 63 ? -17.005 -29.667 -3.491 1.00 56.93 268 THR A C 1
ATOM 491 O O . THR A 1 63 ? -16.997 -28.934 -2.501 1.00 53.46 268 THR A O 1
ATOM 495 N N . PRO A 1 64 ? -18.033 -29.700 -4.356 1.00 57.53 269 PRO A N 1
ATOM 496 C CA . PRO A 1 64 ? -19.207 -28.858 -4.089 1.00 60.63 269 PRO A CA 1
ATOM 497 C C . PRO A 1 64 ? -19.902 -29.212 -2.770 1.00 59.16 269 PRO A C 1
ATOM 498 O O . PRO A 1 64 ? -19.687 -30.303 -2.238 1.00 57.03 269 PRO A O 1
ATOM 502 N N . LEU A 1 65 ? -20.707 -28.288 -2.248 1.00 59.26 270 LEU A N 1
ATOM 503 C CA . LEU A 1 65 ? -21.418 -28.484 -0.982 1.00 60.35 270 LEU A CA 1
ATOM 504 C C . LEU A 1 65 ? -22.208 -29.795 -0.948 1.00 61.13 270 LEU A C 1
ATOM 505 O O . LEU A 1 65 ? -22.247 -30.485 0.072 1.00 56.78 270 LEU A O 1
ATOM 510 N N . GLN A 1 66 ? -22.819 -30.124 -2.082 1.00 61.34 271 GLN A N 1
ATOM 511 C CA . GLN A 1 66 ? -23.635 -31.323 -2.254 1.00 67.61 271 GLN A CA 1
ATOM 512 C C . GLN A 1 66 ? -22.923 -32.629 -1.869 1.00 68.13 271 GLN A C 1
ATOM 513 O O . GLN A 1 66 ? -23.554 -33.572 -1.385 1.00 62.07 271 GLN A O 1
ATOM 519 N N . GLU A 1 67 ? -21.609 -32.672 -2.077 1.00 65.64 272 GLU A N 1
ATOM 520 C CA . GLU A 1 67 ? -20.829 -33.889 -1.856 1.00 66.57 272 GLU A CA 1
ATOM 521 C C . GLU A 1 67 ? -20.203 -33.983 -0.466 1.00 68.34 272 GLU A C 1
ATOM 522 O O . GLU A 1 67 ? -19.466 -34.927 -0.180 1.00 70.23 272 GLU A O 1
ATOM 528 N N . GLN A 1 68 ? -20.488 -33.013 0.395 1.00 60.83 273 GLN A N 1
ATOM 529 C CA . GLN A 1 68 ? -19.866 -32.978 1.716 1.00 67.32 273 GLN A CA 1
ATOM 530 C C . GLN A 1 68 ? -20.401 -34.058 2.660 1.00 66.97 273 GLN A C 1
ATOM 531 O O . GLN A 1 68 ? -19.641 -34.662 3.416 1.00 66.06 273 GLN A O 1
ATOM 537 N N . SER A 1 69 ? -21.708 -34.288 2.627 1.00 62.53 274 SER A N 1
ATOM 538 C CA . SER A 1 69 ? -22.306 -35.361 3.410 1.00 65.82 274 SER A CA 1
ATOM 539 C C . SER A 1 69 ? -23.609 -35.818 2.780 1.00 60.57 274 SER A C 1
ATOM 540 O O . SER A 1 69 ? -24.280 -35.046 2.096 1.00 51.22 274 SER A O 1
ATOM 543 N N . LYS A 1 70 ? -23.961 -37.076 3.022 1.00 65.76 275 LYS A N 1
ATOM 544 C CA . LYS A 1 70 ? -25.261 -37.596 2.627 1.00 57.48 275 LYS A CA 1
ATOM 545 C C . LYS A 1 70 ? -26.332 -36.989 3.527 1.00 66.56 275 LYS A C 1
ATOM 546 O O . LYS A 1 70 ? -27.501 -36.893 3.151 1.00 65.99 275 LYS A O 1
ATOM 552 N N . GLU A 1 71 ? -25.916 -36.566 4.718 1.00 55.04 276 GLU A N 1
ATOM 553 C CA . GLU A 1 71 ? -26.827 -35.954 5.672 1.00 52.53 276 GLU A CA 1
ATOM 554 C C . GLU A 1 71 ? -26.988 -34.465 5.380 1.00 51.69 276 GLU A C 1
ATOM 555 O O . GLU A 1 71 ? -26.025 -33.697 5.409 1.00 48.71 276 GLU A O 1
ATOM 561 N N . VAL A 1 72 ? -28.224 -34.074 5.096 1.00 50.06 277 VAL A N 1
ATOM 562 C CA . VAL A 1 72 ? -28.558 -32.701 4.749 1.00 43.57 277 VAL A CA 1
ATOM 563 C C . VAL A 1 72 ? -28.193 -31.698 5.854 1.00 42.58 277 VAL A C 1
ATOM 564 O O . VAL A 1 72 ? -27.702 -30.597 5.576 1.00 34.85 277 VAL A O 1
ATOM 568 N N . ALA A 1 73 ? -28.417 -32.091 7.103 1.00 33.10 278 ALA A N 1
ATOM 569 C CA . ALA A 1 73 ? -28.122 -31.231 8.241 1.00 45.10 278 ALA A CA 1
ATOM 570 C C . ALA A 1 73 ? -26.644 -30.867 8.304 1.00 39.82 278 ALA A C 1
ATOM 571 O O . ALA A 1 73 ? -26.286 -29.780 8.752 1.00 38.20 278 ALA A O 1
ATOM 573 N N . ILE A 1 74 ? -25.783 -31.769 7.845 1.00 39.70 279 ILE A N 1
ATOM 574 C CA . ILE A 1 74 ? -24.351 -31.513 7.891 1.00 37.20 279 ILE A CA 1
ATOM 575 C C . ILE A 1 74 ? -23.945 -30.543 6.785 1.00 33.04 279 ILE A C 1
ATOM 576 O O . ILE A 1 74 ? -23.082 -29.684 6.980 1.00 36.64 279 ILE A O 1
ATOM 581 N N . ARG A 1 75 ? -24.580 -30.663 5.627 1.00 31.46 280 ARG A N 1
ATOM 582 C CA . ARG A 1 75 ? -24.320 -29.724 4.542 1.00 39.94 280 ARG A CA 1
ATOM 583 C C . ARG A 1 75 ? -24.764 -28.309 4.929 1.00 35.93 280 ARG A C 1
ATOM 584 O O . ARG A 1 75 ? -24.059 -27.332 4.658 1.00 33.84 280 ARG A O 1
ATOM 592 N N . ILE A 1 76 ? -25.925 -28.202 5.571 1.00 31.53 281 ILE A N 1
ATOM 593 C CA . ILE A 1 76 ? -26.406 -26.905 6.047 1.00 31.62 281 ILE A CA 1
ATOM 594 C C . ILE A 1 76 ? -25.468 -26.352 7.113 1.00 31.10 281 ILE A C 1
ATOM 595 O O . ILE A 1 76 ? -25.135 -25.163 7.114 1.00 29.93 281 ILE A O 1
ATOM 600 N N . PHE A 1 77 ? -25.039 -27.232 8.013 1.00 28.21 282 PHE A N 1
ATOM 601 C CA . PHE A 1 77 ? -24.069 -26.884 9.045 1.00 33.89 282 PHE A CA 1
ATOM 602 C C . PHE A 1 77 ? -22.800 -26.288 8.446 1.00 34.02 282 PHE A C 1
ATOM 603 O O . PHE A 1 77 ? -22.291 -25.264 8.918 1.00 32.71 282 PHE A O 1
ATOM 611 N N . GLN A 1 78 ? -22.297 -26.927 7.397 1.00 30.64 283 GLN A N 1
ATOM 612 C CA . GLN A 1 78 ? -21.087 -26.459 6.736 1.00 32.65 283 GLN A CA 1
ATOM 613 C C . GLN A 1 78 ? -21.322 -25.129 6.030 1.00 31.51 283 GLN A C 1
ATOM 614 O O . GLN A 1 78 ? -20.420 -24.293 5.960 1.00 32.28 283 GLN A O 1
ATOM 620 N N . GLY A 1 79 ? -22.531 -24.932 5.509 1.00 30.92 284 GLY A N 1
ATOM 621 C CA . GLY A 1 79 ? -22.880 -23.659 4.898 1.00 32.00 284 GLY A CA 1
ATOM 622 C C . GLY A 1 79 ? -22.807 -22.530 5.913 1.00 27.91 284 GLY A C 1
ATOM 623 O O . GLY A 1 79 ? -22.248 -21.454 5.643 1.00 29.09 284 GLY A O 1
ATOM 624 N N . CYS A 1 80 ? -23.359 -22.790 7.097 1.00 26.44 285 CYS A N 1
ATOM 625 C CA . CYS A 1 80 ? -23.346 -21.819 8.187 1.00 30.38 285 CYS A CA 1
ATOM 626 C C . CYS A 1 80 ? -21.913 -21.527 8.613 1.00 30.34 285 CYS A C 1
ATOM 627 O O . CYS A 1 80 ? -21.557 -20.383 8.893 1.00 27.97 285 CYS A O 1
ATOM 630 N N . GLN A 1 81 ? -21.098 -22.575 8.660 1.00 29.51 286 GLN A N 1
ATOM 631 C CA . GLN A 1 81 ? -19.693 -22.441 9.028 1.00 34.94 286 GLN A CA 1
ATOM 632 C C . GLN A 1 81 ? -18.932 -21.553 8.030 1.00 26.28 286 GLN A C 1
ATOM 633 O O . GLN A 1 81 ? -18.191 -20.647 8.425 1.00 28.51 286 GLN A O 1
ATOM 639 N N . PHE A 1 82 ? -19.130 -21.802 6.738 1.00 25.26 287 PHE A N 1
ATOM 640 C CA . PHE A 1 82 ? -18.445 -21.025 5.707 1.00 27.48 287 PHE A CA 1
ATOM 641 C C . PHE A 1 82 ? -18.817 -19.541 5.817 1.00 29.28 287 PHE A C 1
ATOM 642 O O . PHE A 1 82 ? -17.945 -18.641 5.760 1.00 28.80 287 PHE A O 1
ATOM 650 N N . ARG A 1 83 ? -20.116 -19.285 5.972 1.00 27.81 288 ARG A N 1
ATOM 651 C CA . ARG A 1 83 ? -20.572 -17.914 6.141 1.00 23.62 288 ARG A CA 1
ATOM 652 C C . ARG A 1 83 ? -19.936 -17.292 7.381 1.00 27.49 288 ARG A C 1
ATOM 653 O O . ARG A 1 83 ? -19.513 -16.142 7.351 1.00 25.82 288 ARG A O 1
ATOM 661 N N . SER A 1 84 ? -19.872 -18.062 8.464 1.00 25.33 289 SER A N 1
ATOM 662 C CA . SER A 1 84 ? -19.316 -17.579 9.729 1.00 23.89 289 SER A CA 1
ATOM 663 C C . SER A 1 84 ? -17.874 -17.107 9.576 1.00 25.16 289 SER A C 1
ATOM 664 O O . SER A 1 84 ? -17.492 -16.083 10.131 1.00 24.45 289 SER A O 1
ATOM 667 N N . VAL A 1 85 ? -17.077 -17.854 8.817 1.00 26.18 290 VAL A N 1
ATOM 668 C CA . VAL A 1 85 ? -15.698 -17.439 8.558 1.00 21.55 290 VAL A CA 1
ATOM 669 C C . VAL A 1 85 ? -15.654 -16.093 7.851 1.00 26.08 290 VAL A C 1
ATOM 670 O O . VAL A 1 85 ? -14.908 -15.180 8.247 1.00 22.27 290 VAL A O 1
ATOM 674 N N . GLU A 1 86 ? -16.465 -15.948 6.806 1.00 21.69 291 GLU A N 1
ATOM 675 C CA . GLU A 1 86 ? -16.458 -14.663 6.117 1.00 25.94 291 GLU A CA 1
ATOM 676 C C . GLU A 1 86 ? -16.990 -13.524 7.008 1.00 22.61 291 GLU A C 1
ATOM 677 O O . GLU A 1 86 ? -16.487 -12.398 6.952 1.00 22.29 291 GLU A O 1
ATOM 683 N N . ALA A 1 87 ? -17.966 -13.830 7.862 1.00 23.46 292 ALA A N 1
ATOM 684 C CA . ALA A 1 87 ? -18.506 -12.848 8.808 1.00 20.57 292 ALA A CA 1
ATOM 685 C C . ALA A 1 87 ? -17.445 -12.380 9.800 1.00 24.53 292 ALA A C 1
ATOM 686 O O . ALA A 1 87 ? -17.381 -11.195 10.149 1.00 22.96 292 ALA A O 1
ATOM 688 N N . VAL A 1 88 ? -16.611 -13.308 10.262 1.00 21.83 293 VAL A N 1
ATOM 689 C CA . VAL A 1 88 ? -15.516 -12.941 11.163 1.00 18.31 293 VA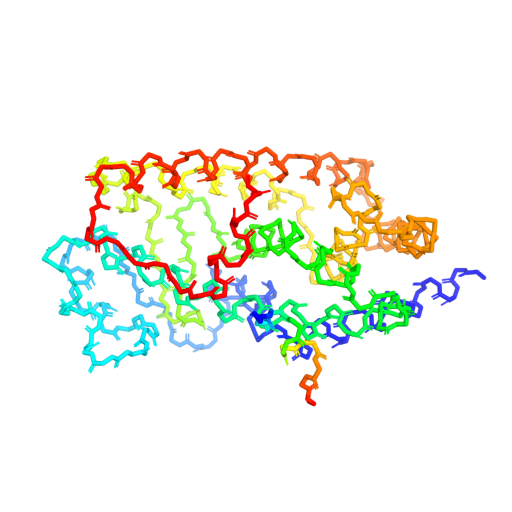L A CA 1
ATOM 690 C C . VAL A 1 88 ? -14.543 -11.995 10.468 1.00 23.31 293 VAL A C 1
ATOM 691 O O . VAL A 1 88 ? -14.093 -11.007 11.058 1.00 24.98 293 VAL A O 1
ATOM 695 N N . GLN A 1 89 ? -14.238 -12.274 9.203 1.00 22.42 294 GLN A N 1
ATOM 696 C CA . GLN A 1 89 ? -13.400 -11.360 8.426 1.00 20.67 294 GLN A CA 1
ATOM 697 C C . GLN A 1 89 ? -13.994 -9.950 8.339 1.00 22.29 294 GLN A C 1
ATOM 698 O O . GLN A 1 89 ? -13.278 -8.949 8.498 1.00 24.12 294 GLN A O 1
ATOM 704 N N . GLU A 1 90 ? -15.302 -9.869 8.094 1.00 19.80 295 GLU A N 1
ATOM 705 C CA . GLU A 1 90 ? -15.978 -8.564 8.029 1.00 21.68 295 GLU A CA 1
ATOM 706 C C . GLU A 1 90 ? -15.915 -7.807 9.367 1.00 19.94 295 GLU A C 1
ATOM 707 O O . GLU A 1 90 ? -15.617 -6.602 9.415 1.00 21.01 295 GLU A O 1
ATOM 713 N N . ILE A 1 91 ? -16.197 -8.520 10.451 1.00 20.77 296 ILE A N 1
ATOM 714 C CA . ILE A 1 91 ? -16.189 -7.924 11.786 1.00 18.46 296 ILE A CA 1
ATOM 715 C C . ILE A 1 91 ? -14.784 -7.441 12.151 1.00 23.43 296 ILE A C 1
ATOM 716 O O . ILE A 1 91 ? -14.613 -6.380 12.751 1.00 24.27 296 ILE A O 1
ATOM 721 N N . THR A 1 92 ? -13.773 -8.201 11.748 1.00 26.67 297 THR A N 1
ATOM 722 C CA . THR A 1 92 ? -12.387 -7.804 11.984 1.00 26.12 297 THR A CA 1
ATOM 723 C C . THR A 1 92 ? -12.040 -6.480 11.287 1.00 29.03 297 THR A C 1
ATOM 724 O O . THR A 1 92 ? -11.425 -5.585 11.894 1.00 31.48 297 THR A O 1
ATOM 728 N N . GLU A 1 93 ? -12.445 -6.341 10.026 1.00 25.66 298 GLU A N 1
ATOM 729 C CA . GLU A 1 93 ? -12.217 -5.075 9.315 1.00 28.02 298 GLU A CA 1
ATOM 730 C C . GLU A 1 93 ? -12.918 -3.895 9.999 1.00 26.72 298 GLU A C 1
ATOM 731 O O . GLU A 1 93 ? -12.338 -2.795 10.184 1.00 30.21 298 GLU A O 1
ATOM 737 N N . TYR A 1 94 ? -14.166 -4.131 10.394 1.00 25.26 299 TYR A N 1
ATOM 738 C CA . TYR A 1 94 ? -14.905 -3.106 11.110 1.00 22.53 299 TYR A CA 1
ATOM 739 C C . TYR A 1 94 ? -14.209 -2.715 12.408 1.00 25.96 299 TYR A C 1
ATOM 740 O O . TYR A 1 94 ? -14.064 -1.530 12.706 1.00 28.39 299 TYR A O 1
ATOM 749 N N . ALA A 1 95 ? -13.788 -3.712 13.179 1.00 26.80 300 ALA A N 1
ATOM 750 C CA . ALA A 1 95 ? -13.141 -3.460 14.462 1.00 29.80 300 ALA A CA 1
ATOM 751 C C . ALA A 1 95 ? -11.925 -2.575 14.268 1.00 27.14 300 ALA A C 1
ATOM 752 O O . ALA A 1 95 ? -11.676 -1.670 15.066 1.00 32.39 300 ALA A O 1
ATOM 754 N N . LYS A 1 96 ? -11.188 -2.819 13.188 1.00 26.11 301 LYS A N 1
ATOM 755 C CA . LYS A 1 96 ? -10.003 -2.020 12.894 1.00 31.22 301 LYS A CA 1
ATOM 756 C C . LYS A 1 96 ? -10.357 -0.558 12.680 1.00 38.91 301 LYS A C 1
ATOM 757 O O . LYS A 1 96 ? -9.541 0.331 12.940 1.00 36.73 301 LYS A O 1
ATOM 763 N N . SER A 1 97 ? -11.579 -0.300 12.223 1.00 33.54 302 SER A N 1
ATOM 764 C CA . SER A 1 97 ? -12.007 1.099 12.071 1.00 34.67 302 SER A CA 1
ATOM 765 C C . SER A 1 97 ? -12.474 1.813 13.362 1.00 28.68 302 SER A C 1
ATOM 766 O O . SER A 1 97 ? -12.708 3.022 13.351 1.00 35.59 302 SER A O 1
ATOM 769 N N . ILE A 1 98 ? -12.642 1.088 14.462 1.00 29.96 303 ILE A N 1
ATOM 770 C CA . ILE A 1 98 ? -13.106 1.721 15.702 1.00 28.79 303 ILE A CA 1
ATOM 771 C C . ILE A 1 98 ? -11.970 2.496 16.369 1.00 39.56 303 ILE A C 1
ATOM 772 O O . ILE A 1 98 ? -10.965 1.896 16.752 1.00 36.22 303 ILE A O 1
ATOM 777 N N . PRO A 1 99 ? -12.132 3.823 16.535 1.00 40.17 304 PRO A N 1
ATOM 778 C CA . PRO A 1 99 ? -11.002 4.645 16.994 1.00 37.51 304 PRO A CA 1
ATOM 779 C C . PRO A 1 99 ? -10.391 4.127 18.290 1.00 39.13 304 PRO A C 1
ATOM 780 O O . PRO A 1 99 ? -11.098 3.932 19.284 1.00 30.59 304 PRO A O 1
ATOM 784 N N . GLY A 1 100 ? -9.076 3.912 18.260 1.00 39.26 305 GLY A N 1
ATOM 785 C CA . GLY A 1 100 ? -8.336 3.406 19.400 1.00 33.80 305 GLY A CA 1
ATOM 786 C C . GLY A 1 100 ? -8.073 1.908 19.413 1.00 39.96 305 GLY A C 1
ATOM 787 O O . GLY A 1 100 ? -7.192 1.442 20.135 1.00 37.02 305 GLY A O 1
ATOM 788 N N . PHE A 1 101 ? -8.832 1.146 18.629 1.00 38.05 306 PHE A N 1
ATOM 789 C CA . PHE A 1 101 ? -8.762 -0.314 18.693 1.00 33.83 306 PHE A CA 1
ATOM 790 C C . PHE A 1 101 ? -7.402 -0.852 18.260 1.00 32.07 306 PHE A C 1
ATOM 791 O O . PHE A 1 101 ? -6.839 -1.722 18.920 1.00 37.23 306 PHE A O 1
ATOM 799 N N . VAL A 1 102 ? -6.875 -0.342 17.150 1.00 33.89 307 VAL A N 1
ATOM 800 C CA . VAL A 1 102 ? -5.634 -0.880 16.600 1.00 38.08 307 VAL A CA 1
ATOM 801 C C . VAL A 1 102 ? -4.419 -0.444 17.415 1.00 43.91 307 VAL A C 1
ATOM 802 O O . VAL A 1 102 ? -3.319 -0.953 17.220 1.00 44.59 307 VAL A O 1
ATOM 806 N N . ASN A 1 103 ? -4.629 0.487 18.340 1.00 45.37 308 ASN A N 1
ATOM 807 C CA . ASN A 1 103 ? -3.558 0.954 19.212 1.00 43.73 308 ASN A CA 1
ATOM 808 C C . ASN A 1 103 ? -3.510 0.182 20.519 1.00 44.31 308 ASN A C 1
ATOM 809 O O . ASN A 1 103 ? -2.612 0.379 21.339 1.00 47.58 308 ASN A O 1
ATOM 814 N N . LEU A 1 104 ? -4.482 -0.701 20.708 1.00 40.15 309 LEU A N 1
ATOM 815 C CA . LEU A 1 104 ? -4.485 -1.597 21.853 1.00 45.27 309 LEU A CA 1
ATOM 816 C C . LEU A 1 104 ? -3.420 -2.661 21.642 1.00 39.84 309 LEU A C 1
ATOM 817 O O . LEU A 1 104 ? -2.954 -2.855 20.516 1.00 40.12 309 LEU A O 1
ATOM 822 N N . ASP A 1 105 ? -3.025 -3.328 22.723 1.00 41.70 310 ASP A N 1
ATOM 823 C CA . ASP A 1 105 ? -2.138 -4.486 22.632 1.00 46.38 310 ASP A CA 1
ATOM 824 C C . ASP A 1 105 ? -2.726 -5.477 21.627 1.00 42.94 310 ASP A C 1
ATOM 825 O O . ASP A 1 105 ? -3.900 -5.827 21.718 1.00 40.12 310 ASP A O 1
ATOM 830 N N . LEU A 1 106 ? -1.912 -5.924 20.675 1.00 36.36 311 LEU A N 1
ATOM 831 C CA . LEU A 1 106 ? -2.397 -6.788 19.601 1.00 43.91 311 LEU A CA 1
ATOM 832 C C . LEU A 1 106 ? -3.075 -8.054 20.138 1.00 43.03 311 LEU A C 1
ATOM 833 O O . LEU A 1 106 ? -4.090 -8.509 19.593 1.00 38.98 311 LEU A O 1
ATOM 838 N N . ASN A 1 107 ? -2.537 -8.607 21.222 1.00 36.81 312 ASN A N 1
ATOM 839 C CA . ASN A 1 107 ? -3.157 -9.769 21.857 1.00 42.12 312 ASN A CA 1
ATOM 840 C C . ASN A 1 107 ? -4.520 -9.457 22.475 1.00 36.88 312 ASN A C 1
ATOM 841 O O . ASN A 1 107 ? -5.391 -10.330 22.559 1.00 37.23 312 ASN A O 1
ATOM 846 N N . ASP A 1 108 ? -4.694 -8.222 22.936 1.00 36.06 313 ASP A N 1
ATOM 847 C CA . ASP A 1 108 ? -5.992 -7.804 23.450 1.00 39.25 313 ASP A CA 1
ATOM 848 C C . ASP A 1 108 ? -6.969 -7.638 22.280 1.00 35.79 313 ASP A C 1
ATOM 849 O O . ASP A 1 108 ? -8.133 -8.001 22.400 1.00 37.89 313 ASP A O 1
ATOM 854 N N . GLN A 1 109 ? -6.491 -7.108 21.153 1.00 31.95 314 GLN A N 1
ATOM 855 C CA . GLN A 1 109 ? -7.317 -7.025 19.945 1.00 37.71 314 GLN A CA 1
ATOM 856 C C . GLN A 1 109 ? -7.848 -8.402 19.558 1.00 35.45 314 GLN A C 1
ATOM 857 O O . GLN A 1 109 ? -9.030 -8.569 19.214 1.00 32.59 314 GLN A O 1
ATOM 863 N N . VAL A 1 110 ? -6.961 -9.389 19.630 1.00 33.08 315 VAL A N 1
ATOM 864 C CA . VAL A 1 110 ? -7.306 -10.765 19.298 1.00 31.06 315 VAL A CA 1
ATOM 865 C C . VAL A 1 110 ? -8.345 -11.334 20.268 1.00 34.84 315 VAL A C 1
ATOM 866 O O . VAL A 1 110 ? -9.314 -11.981 19.848 1.00 29.95 315 VAL A O 1
ATOM 870 N N . THR A 1 111 ? -8.148 -11.081 21.560 1.00 29.17 316 THR A N 1
ATOM 871 C CA . THR A 1 111 ? -9.083 -11.547 22.592 1.00 29.43 316 THR A CA 1
ATOM 872 C C . THR A 1 111 ? -10.496 -10.945 22.413 1.00 30.88 316 THR A C 1
ATOM 873 O O . THR A 1 111 ? -11.528 -11.658 22.468 1.00 33.97 316 THR A O 1
ATOM 877 N N . LEU A 1 112 ? -10.527 -9.635 22.182 1.00 26.36 317 LEU A N 1
ATOM 878 C CA . LEU A 1 112 ? -11.779 -8.913 21.955 1.00 30.92 317 LEU A CA 1
ATOM 879 C C . LEU A 1 112 ? -12.527 -9.494 20.765 1.00 27.11 317 LEU A C 1
ATOM 880 O O . LEU A 1 112 ? -13.740 -9.723 20.835 1.00 23.64 317 LEU A O 1
ATOM 885 N N . LEU A 1 113 ? -11.800 -9.747 19.677 1.00 26.48 318 LEU A N 1
ATOM 886 C CA . LEU A 1 113 ? -12.426 -10.345 18.500 1.00 25.66 318 LEU A CA 1
ATOM 887 C C . LEU A 1 113 ? -12.967 -11.748 18.789 1.00 28.35 318 LEU A C 1
ATOM 888 O O . LEU A 1 113 ? -14.111 -12.038 18.482 1.00 24.01 318 LEU A O 1
ATOM 893 N N . LYS A 1 114 ? -12.176 -12.605 19.424 1.00 25.98 319 LYS A N 1
ATOM 894 C CA . LYS A 1 114 ? -12.643 -13.951 19.781 1.00 24.42 319 LYS A CA 1
ATOM 895 C C . LYS A 1 114 ? -14.077 -13.957 20.398 1.00 29.23 319 LYS A C 1
ATOM 896 O O . LYS A 1 114 ? -15.139 -14.324 19.738 1.00 52.02 319 LYS A O 1
ATOM 902 N N . TYR A 1 115 ? -14.135 -13.425 21.620 1.00 29.79 320 TYR A N 1
ATOM 903 C CA . TYR A 1 115 ? -15.384 -13.456 22.395 1.00 31.01 320 TYR A CA 1
ATOM 904 C C . TYR A 1 115 ? -16.509 -12.605 21.728 1.00 30.09 320 TYR A C 1
ATOM 905 O O . TYR A 1 115 ? -17.750 -12.964 21.651 1.00 42.63 320 TYR A O 1
ATOM 914 N N . GLY A 1 116 ? -16.053 -11.504 21.147 1.00 25.00 321 GLY A N 1
ATOM 915 C CA . GLY A 1 116 ? -16.971 -10.596 20.494 1.00 24.60 321 GLY A CA 1
ATOM 916 C C . GLY A 1 116 ? -17.642 -11.099 19.225 1.00 29.35 321 GLY A C 1
ATOM 917 O O . GLY A 1 116 ? -18.824 -10.778 18.989 1.00 24.00 321 GLY A O 1
ATOM 918 N N . VAL A 1 117 ? -16.919 -11.858 18.392 1.00 23.03 322 VAL A N 1
ATOM 919 C CA . VAL A 1 117 ? -17.424 -12.136 17.046 1.00 23.06 322 VAL A CA 1
ATOM 920 C C . VAL A 1 117 ? -18.660 -12.983 17.098 1.00 24.34 322 VAL A C 1
ATOM 921 O O . VAL A 1 117 ? -19.582 -12.764 16.286 1.00 26.86 322 VAL A O 1
ATOM 925 N N . HIS A 1 118 ? -18.732 -13.928 18.039 1.00 22.51 323 HIS A N 1
ATOM 926 C CA . HIS A 1 118 ? -20.027 -14.650 18.054 1.00 25.10 323 HIS A CA 1
ATOM 927 C C . HIS A 1 118 ? -21.208 -13.753 18.435 1.00 29.15 323 HIS A C 1
ATOM 928 O O . HIS A 1 118 ? -22.319 -13.854 17.830 1.00 21.18 323 HIS A O 1
ATOM 935 N N . GLU A 1 119 ? -20.985 -12.880 19.427 1.00 26.82 324 GLU A N 1
ATOM 936 C CA . GLU A 1 119 ? -22.097 -11.982 19.792 1.00 24.60 324 GLU A CA 1
ATOM 937 C C . GLU A 1 119 ? -22.572 -11.055 18.637 1.00 24.84 324 GLU A C 1
ATOM 938 O O . GLU A 1 119 ? -23.783 -10.813 18.437 1.00 23.29 324 GLU A O 1
ATOM 944 N N . ILE A 1 120 ? -21.619 -10.555 17.868 1.00 19.59 325 ILE A N 1
ATOM 945 C CA . ILE A 1 120 ? -21.943 -9.680 16.743 1.00 21.57 325 ILE A CA 1
ATOM 946 C C . ILE A 1 120 ? -22.624 -10.422 15.598 1.00 24.81 325 ILE A C 1
ATOM 947 O O . ILE A 1 120 ? -23.574 -9.909 14.980 1.00 21.34 325 ILE A O 1
ATOM 952 N N . ILE A 1 121 ? -22.160 -11.637 15.326 1.00 24.18 326 ILE A N 1
ATOM 953 C CA . ILE A 1 121 ? -22.787 -12.441 14.288 1.00 23.62 326 ILE A CA 1
ATOM 954 C C . ILE A 1 121 ? -24.265 -12.645 14.595 1.00 23.35 326 ILE A C 1
ATOM 955 O O . ILE A 1 121 ? -25.098 -12.484 13.710 1.00 19.25 326 ILE A O 1
ATOM 960 N N . TYR A 1 122 ? -24.612 -12.941 15.846 1.00 19.09 327 TYR A N 1
ATOM 961 C CA . TYR A 1 122 ? -26.034 -13.162 16.151 1.00 19.44 327 TYR A CA 1
ATOM 962 C C . TYR A 1 122 ? -26.877 -11.872 16.150 1.00 18.67 327 TYR A C 1
ATOM 963 O O . TYR A 1 122 ? -28.060 -11.884 15.752 1.00 23.35 327 TYR A O 1
ATOM 972 N N . THR A 1 123 ? -26.272 -10.760 16.562 1.00 19.71 328 THR A N 1
ATOM 973 C CA . THR A 1 123 ? -26.916 -9.450 16.407 1.00 21.73 328 THR A CA 1
ATOM 974 C C . THR A 1 123 ? -27.307 -9.148 14.927 1.00 23.48 328 THR A C 1
ATOM 975 O O . 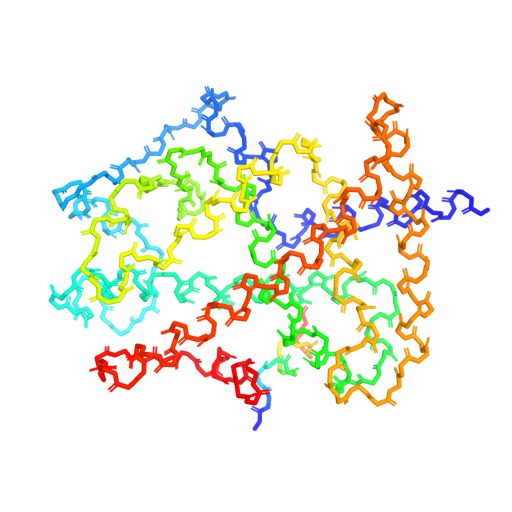THR A 1 123 ? -28.475 -8.810 14.577 1.00 22.31 328 THR A O 1
ATOM 979 N N . MET A 1 124 ? -26.334 -9.303 14.039 1.00 22.15 329 MET A N 1
ATOM 980 C CA . MET A 1 124 ? -26.566 -8.955 12.639 1.00 17.84 329 MET A CA 1
ATOM 981 C C . MET A 1 124 ? -27.431 -10.004 11.930 1.00 22.75 329 MET A C 1
ATOM 982 O O . MET A 1 124 ? -28.199 -9.707 10.987 1.00 25.50 329 MET A O 1
ATOM 987 N N . LEU A 1 125 ? -27.327 -11.233 12.418 1.00 19.23 330 LEU A N 1
ATOM 988 C CA . LEU A 1 125 ? -28.158 -12.311 11.924 1.00 21.35 330 LEU A CA 1
ATOM 989 C C . LEU A 1 125 ? -29.620 -11.933 12.095 1.00 21.81 330 LEU A C 1
ATOM 990 O O . LEU A 1 125 ? -30.442 -12.182 11.209 1.00 21.00 330 LEU A O 1
ATOM 995 N N . ALA A 1 126 ? -29.942 -11.325 13.240 1.00 21.01 331 ALA A N 1
ATOM 996 C CA . ALA A 1 126 ? -31.298 -10.814 13.445 1.00 21.67 331 ALA A CA 1
ATOM 997 C C . ALA A 1 126 ? -31.697 -9.846 12.336 1.00 21.83 331 ALA A C 1
ATOM 998 O O . ALA A 1 126 ? -32.861 -9.824 11.922 1.00 21.30 331 ALA A O 1
ATOM 1000 N N . SER A 1 127 ? -30.753 -9.031 11.862 1.00 20.10 332 SER A N 1
ATOM 1001 C CA . SER A 1 127 ? -31.107 -8.171 10.714 1.00 21.72 332 SER A CA 1
ATOM 1002 C C . SER A 1 127 ? -31.603 -8.954 9.485 1.00 26.37 332 SER A C 1
ATOM 1003 O O . SER A 1 127 ? -32.394 -8.439 8.686 1.00 22.90 332 SER A O 1
ATOM 1006 N N . LEU A 1 128 ? -31.119 -10.181 9.322 1.00 20.72 333 LEU A N 1
ATOM 1007 C CA . LEU A 1 128 ? -31.534 -10.985 8.159 1.00 21.94 333 LEU A CA 1
ATOM 1008 C C . LEU A 1 128 ? -32.756 -11.875 8.377 1.00 23.29 333 LEU A C 1
ATOM 1009 O O . LEU A 1 128 ? -33.128 -12.658 7.500 1.00 23.24 333 LEU A O 1
ATOM 1014 N N . MET A 1 129 ? -33.369 -11.773 9.546 1.00 20.83 334 MET A N 1
ATOM 1015 C CA . MET A 1 129 ? -34.441 -12.686 9.912 1.00 23.50 334 MET A CA 1
ATOM 1016 C C . MET A 1 129 ? -35.810 -12.022 10.013 1.00 27.00 334 MET A C 1
ATOM 1017 O O . MET A 1 129 ? -35.925 -10.843 10.349 1.00 24.38 334 MET A O 1
ATOM 1022 N N . ASN A 1 130 ? -36.848 -12.799 9.731 1.00 30.43 335 ASN A N 1
ATOM 1023 C CA . ASN A 1 130 ? -38.175 -12.493 10.255 1.00 29.50 335 ASN A CA 1
ATOM 1024 C C . ASN A 1 130 ? -38.637 -13.713 11.051 1.00 37.40 335 ASN A C 1
ATOM 1025 O O . ASN A 1 130 ? -37.864 -14.648 11.248 1.00 28.31 335 ASN A O 1
ATOM 1030 N N . LYS A 1 131 ? -39.869 -13.714 11.544 1.00 37.48 336 LYS A N 1
ATOM 1031 C CA . LYS A 1 131 ? -40.294 -14.823 12.390 1.00 36.07 336 LYS A CA 1
ATOM 1032 C C . LYS A 1 131 ? -40.383 -16.140 11.614 1.00 27.73 336 LYS A C 1
ATOM 1033 O O . LYS A 1 131 ? -40.416 -17.205 12.218 1.00 36.17 336 LYS A O 1
ATOM 1039 N N . ASP A 1 132 ? -40.437 -16.064 10.282 1.00 33.51 337 ASP A N 1
ATOM 1040 C CA . ASP A 1 132 ? -40.564 -17.264 9.447 1.00 34.21 337 ASP A CA 1
ATOM 1041 C C . ASP A 1 132 ? -39.290 -17.829 8.784 1.00 30.46 337 ASP A C 1
ATOM 1042 O O . ASP A 1 132 ? -39.341 -18.911 8.202 1.00 28.98 337 ASP A O 1
ATOM 1047 N N . GLY A 1 133 ? -38.154 -17.140 8.883 1.00 27.94 338 GLY A N 1
ATOM 1048 C CA . GLY A 1 133 ? -36.919 -17.651 8.294 1.00 22.88 338 GLY A CA 1
ATOM 1049 C C . GLY A 1 133 ? -35.793 -16.633 8.138 1.00 23.84 338 GLY A C 1
ATOM 1050 O O . GLY A 1 133 ? -35.871 -15.530 8.671 1.00 24.20 338 GLY A O 1
ATOM 1051 N N . VAL A 1 134 ? -34.747 -16.996 7.398 1.00 19.70 339 VAL A N 1
ATOM 1052 C CA . VAL A 1 134 ? -33.532 -16.179 7.358 1.00 18.31 339 VAL A CA 1
ATOM 1053 C C . VAL A 1 134 ? -32.995 -16.018 5.926 1.00 23.58 339 VAL A C 1
ATOM 1054 O O . VAL A 1 134 ? -33.001 -16.970 5.147 1.00 21.97 339 VAL A O 1
ATOM 1058 N N . LEU A 1 135 ? -32.567 -14.805 5.573 1.00 20.95 340 LEU A N 1
ATOM 1059 C CA . LEU A 1 135 ? -31.916 -14.576 4.287 1.00 24.90 340 LEU A CA 1
ATOM 1060 C C . LEU A 1 135 ? -30.549 -15.238 4.258 1.00 27.93 340 LEU A C 1
ATOM 1061 O O . LEU A 1 135 ? -29.781 -15.138 5.214 1.00 22.39 340 LEU A O 1
ATOM 1066 N N . ILE A 1 136 ? -30.247 -15.901 3.150 1.00 23.61 341 ILE A N 1
ATOM 1067 C CA . ILE A 1 136 ? -28.955 -16.548 2.962 1.00 25.85 341 ILE A CA 1
ATOM 1068 C C . ILE A 1 136 ? -28.387 -16.181 1.592 1.00 27.98 341 ILE A C 1
ATOM 1069 O O . ILE A 1 136 ? -29.100 -15.638 0.744 1.00 27.55 341 ILE A O 1
ATOM 1074 N N . SER A 1 137 ? -27.102 -16.475 1.398 1.00 32.24 342 SER A N 1
ATOM 1075 C CA . SER A 1 137 ? -26.417 -16.258 0.127 1.00 34.83 342 SER A CA 1
ATOM 1076 C C . SER A 1 137 ? -26.551 -14.824 -0.350 1.00 33.39 342 SER A C 1
ATOM 1077 O O . SER A 1 137 ? -27.061 -14.570 -1.444 1.00 35.99 342 SER A O 1
ATOM 1080 N N . GLU A 1 138 ? -26.139 -13.897 0.509 1.00 35.90 343 GLU A N 1
ATOM 1081 C CA . GLU A 1 138 ? -26.104 -12.477 0.190 1.00 30.47 343 GLU A CA 1
ATOM 1082 C C . GLU A 1 138 ? -27.485 -11.966 -0.206 1.00 34.46 343 GLU A C 1
ATOM 1083 O O . GLU A 1 138 ? -27.620 -11.058 -1.029 1.00 35.77 343 GLU A O 1
ATOM 1089 N N . GLY A 1 139 ? -28.510 -12.553 0.407 1.00 28.83 344 GLY A N 1
ATOM 1090 C CA . GLY A 1 139 ? -29.885 -12.145 0.179 1.00 31.69 344 GLY A CA 1
ATOM 1091 C C . GLY A 1 139 ? -30.567 -12.814 -1.004 1.00 33.17 344 GLY A C 1
ATOM 1092 O O . GLY A 1 139 ? -31.728 -12.526 -1.295 1.00 29.71 344 GLY A O 1
ATOM 1093 N N . GLN A 1 140 ? -29.860 -13.717 -1.677 1.00 31.04 345 GLN A N 1
ATOM 1094 C CA . GLN A 1 140 ? -30.407 -14.387 -2.852 1.00 35.38 345 GLN A CA 1
ATOM 1095 C C . GLN A 1 140 ? -31.225 -15.622 -2.489 1.00 40.34 345 GLN A C 1
ATOM 1096 O O . GLN A 1 140 ? -31.800 -16.270 -3.362 1.00 31.26 345 GLN A O 1
ATOM 1102 N N . GLY A 1 141 ? -31.301 -15.937 -1.201 1.00 29.04 346 GLY A N 1
ATOM 1103 C CA . GLY A 1 141 ? -32.031 -17.115 -0.780 1.00 27.28 346 GLY A CA 1
ATOM 1104 C C . GLY A 1 141 ? -32.710 -16.841 0.542 1.00 25.49 346 GLY A C 1
ATOM 1105 O O . GLY A 1 141 ? -32.362 -15.892 1.230 1.00 24.30 346 GLY A O 1
ATOM 1106 N N . PHE A 1 142 ? -33.718 -17.641 0.865 1.00 25.37 347 PHE A N 1
ATOM 1107 C CA . PHE A 1 142 ? -34.442 -17.519 2.126 1.00 22.50 347 PHE A CA 1
ATOM 1108 C C . PHE A 1 142 ? -34.709 -18.920 2.630 1.00 28.53 347 PHE A C 1
ATOM 1109 O O . PHE A 1 142 ? -35.365 -19.703 1.946 1.00 30.22 347 PHE A O 1
ATOM 1117 N N . MET A 1 143 ? -34.192 -19.252 3.806 1.00 23.15 348 MET A N 1
ATOM 1118 C CA . MET A 1 143 ? -34.422 -20.577 4.360 1.00 27.97 348 MET A CA 1
ATOM 1119 C C . MET A 1 143 ? -35.435 -20.484 5.483 1.00 27.82 348 MET A C 1
ATOM 1120 O O . MET A 1 143 ? -35.287 -19.661 6.388 1.00 26.17 348 MET A O 1
ATOM 1125 N N . THR A 1 144 ? -36.466 -21.320 5.450 1.00 26.54 349 THR A N 1
ATOM 1126 C CA . THR A 1 144 ? -37.502 -21.166 6.462 1.00 26.17 349 THR A CA 1
ATOM 1127 C C . THR A 1 144 ? -37.062 -21.707 7.822 1.00 23.59 349 THR A C 1
ATOM 1128 O O . THR A 1 144 ? -36.278 -22.648 7.919 1.00 23.99 349 THR A O 1
ATOM 1132 N N . ARG A 1 145 ? -37.569 -21.065 8.866 1.00 26.49 350 ARG A N 1
ATOM 1133 C CA . ARG A 1 145 ? -37.383 -21.486 10.251 1.00 23.65 350 ARG A CA 1
ATOM 1134 C C . ARG A 1 145 ? -37.918 -22.893 10.458 1.00 27.42 350 ARG A C 1
ATOM 1135 O O . ARG A 1 145 ? -37.291 -23.727 11.111 1.00 29.25 350 ARG A O 1
ATOM 1143 N N . GLU A 1 146 ? -39.079 -23.150 9.868 1.00 29.84 351 GLU A N 1
ATOM 1144 C CA . GLU A 1 146 ? -39.699 -24.463 9.918 1.00 32.15 351 GLU A CA 1
ATOM 1145 C C . GLU A 1 146 ? -38.779 -25.560 9.374 1.00 28.07 351 GLU A C 1
ATOM 1146 O O . GLU A 1 146 ? -38.581 -26.603 10.021 1.00 30.80 351 GLU A O 1
ATOM 1152 N N . PHE A 1 147 ? -38.194 -25.328 8.200 1.00 24.90 352 PHE A N 1
ATOM 1153 C CA . PHE A 1 147 ? -37.304 -26.321 7.606 1.00 21.89 352 PHE A CA 1
ATOM 1154 C C . PHE A 1 147 ? -36.079 -26.577 8.479 1.00 29.97 352 PHE A C 1
ATOM 1155 O O . PHE A 1 147 ? -35.654 -27.722 8.649 1.00 31.87 352 PHE A O 1
ATOM 1163 N N . LEU A 1 148 ? -35.520 -25.509 9.040 1.00 28.52 353 LEU A N 1
ATOM 1164 C CA . LEU A 1 148 ? -34.349 -25.622 9.899 1.00 30.17 353 LEU A CA 1
ATOM 1165 C C . LEU A 1 148 ? -34.672 -26.408 11.167 1.00 33.94 353 LEU A C 1
ATOM 1166 O O . LEU A 1 148 ? -33.859 -27.201 11.648 1.00 39.08 353 LEU A O 1
ATOM 1171 N N . LYS A 1 149 ? -35.868 -26.181 11.696 1.00 28.88 354 LYS A N 1
ATOM 1172 C CA . LYS A 1 149 ? -36.340 -26.872 12.888 1.00 31.16 354 LYS A CA 1
ATOM 1173 C C . LYS A 1 149 ? -36.597 -28.358 12.632 1.00 37.39 354 LYS A C 1
ATOM 1174 O O . LYS A 1 149 ? -36.615 -29.159 13.565 1.00 38.83 354 LYS A O 1
ATOM 1180 N N . SER A 1 150 ? -36.792 -28.720 11.365 1.00 36.76 355 SER A N 1
ATOM 1181 C CA . SER A 1 150 ? -37.132 -30.097 11.002 1.00 38.09 355 SER A CA 1
ATOM 1182 C C . SER A 1 150 ? -35.923 -31.012 10.823 1.00 38.79 355 SER A C 1
ATOM 1183 O O . SER A 1 150 ? -36.076 -32.206 10.579 1.00 42.73 355 SER A O 1
ATOM 1186 N N . LEU A 1 151 ? -34.724 -30.450 10.919 1.00 39.71 356 LEU A N 1
ATOM 1187 C CA . LEU A 1 151 ? -33.507 -31.239 10.788 1.00 38.95 356 LEU A CA 1
ATOM 1188 C C . LEU A 1 151 ? -33.374 -32.186 11.977 1.00 43.62 356 LEU A C 1
ATOM 1189 O O . LEU A 1 151 ? -33.832 -31.876 13.075 1.00 43.13 356 LEU A O 1
ATOM 1194 N N . ARG A 1 152 ? -32.757 -33.342 11.759 1.00 44.88 357 ARG A N 1
ATOM 1195 C CA . ARG A 1 152 ? -32.630 -34.332 12.824 1.00 44.99 357 ARG A CA 1
ATOM 1196 C C . ARG A 1 152 ? -31.784 -33.789 13.964 1.00 47.26 357 ARG A C 1
ATOM 1197 O O . ARG A 1 152 ? -30.914 -32.941 13.750 1.00 47.73 357 ARG A O 1
ATOM 1205 N N . LYS A 1 153 ? -32.047 -34.272 15.175 1.00 46.75 358 LYS A N 1
ATOM 1206 C CA . LYS A 1 153 ? -31.242 -33.906 16.332 1.00 45.28 358 LYS A CA 1
ATOM 1207 C C . LYS A 1 153 ? -29.801 -34.337 16.094 1.00 48.56 358 LYS A C 1
ATOM 1208 O O . LYS A 1 153 ? -29.557 -35.324 15.395 1.00 52.29 358 LYS A O 1
ATOM 1214 N N . PRO A 1 154 ? -28.831 -33.609 16.668 1.00 48.33 359 PRO A N 1
ATOM 1215 C CA . PRO A 1 154 ? -28.866 -32.369 17.462 1.00 49.15 359 PRO A CA 1
ATOM 1216 C C . PRO A 1 154 ? -29.191 -31.107 16.659 1.00 50.87 359 PRO A C 1
ATOM 1217 O O . PRO A 1 154 ? -29.459 -30.054 17.240 1.00 58.39 359 PRO A O 1
ATOM 1221 N N . PHE A 1 155 ? -29.123 -31.209 15.338 1.00 45.90 360 PHE A N 1
ATOM 1222 C CA . PHE A 1 155 ? -29.130 -30.039 14.464 1.00 45.07 360 PHE A CA 1
ATOM 1223 C C . PHE A 1 155 ? -30.450 -29.279 14.383 1.00 44.08 360 PHE A C 1
ATOM 1224 O O . PHE A 1 155 ? -30.468 -28.117 13.991 1.00 45.21 360 PHE A O 1
ATOM 1232 N N . GLY A 1 156 ? -31.551 -29.929 14.738 1.00 44.11 361 GLY A N 1
ATOM 1233 C CA . GLY A 1 156 ? -32.860 -29.307 14.636 1.00 48.26 361 GLY A CA 1
ATOM 1234 C C . GLY A 1 156 ? -33.074 -28.114 15.552 1.00 50.55 361 GLY A C 1
ATOM 1235 O O . GLY A 1 156 ? -33.889 -27.238 15.267 1.00 43.77 361 GLY A O 1
ATOM 1236 N N . ASP A 1 157 ? -32.364 -28.088 16.672 1.00 50.45 362 ASP A N 1
ATOM 1237 C CA . ASP A 1 157 ? -32.487 -26.985 17.620 1.00 48.45 362 ASP A CA 1
ATOM 1238 C C . ASP A 1 157 ? -31.389 -25.938 17.471 1.00 47.11 362 ASP A C 1
ATOM 1239 O O . ASP A 1 157 ? -31.288 -25.014 18.275 1.00 45.22 362 ASP A O 1
ATOM 1244 N N . PHE A 1 158 ? -30.557 -26.111 16.451 1.00 38.89 363 PHE A N 1
ATOM 1245 C CA . PHE A 1 158 ? -29.423 -25.232 16.183 1.00 38.79 363 PHE A CA 1
ATOM 1246 C C . PHE A 1 158 ? -29.813 -23.753 16.066 1.00 36.98 363 PHE A C 1
ATOM 1247 O O . PHE A 1 158 ? -29.264 -22.909 16.771 1.00 39.06 363 PHE A O 1
ATOM 1255 N N . MET A 1 159 ? -30.744 -23.448 15.164 1.00 37.34 364 MET A N 1
ATOM 1256 C CA . MET A 1 159 ? -31.094 -22.060 14.837 1.00 33.16 364 MET A CA 1
ATOM 1257 C C . MET A 1 159 ? -32.221 -21.440 15.660 1.00 31.93 364 MET A C 1
ATOM 1258 O O . MET A 1 159 ? -32.389 -20.223 15.671 1.00 31.09 364 MET A O 1
ATOM 1263 N N . GLU A 1 160 ? -32.985 -22.267 16.357 1.00 35.04 365 GLU A N 1
ATOM 1264 C CA . GLU A 1 160 ? -34.190 -21.789 17.025 1.00 36.07 365 GLU A CA 1
ATOM 1265 C C . GLU A 1 160 ? -33.935 -20.709 18.104 1.00 35.45 365 GLU A C 1
ATOM 1266 O O . GLU A 1 160 ? -34.684 -19.731 18.181 1.00 34.22 365 GLU A O 1
ATOM 1272 N N . PRO A 1 161 ? -32.873 -20.856 18.924 1.00 32.88 366 PRO A N 1
ATOM 1273 C CA . PRO A 1 161 ? -32.591 -19.759 19.865 1.00 32.89 366 PRO A CA 1
ATOM 1274 C C . PRO A 1 161 ? -32.192 -18.444 19.185 1.00 31.13 366 PRO A C 1
ATOM 1275 O O . PRO A 1 161 ? -32.405 -17.360 19.742 1.00 31.27 366 PRO A O 1
ATOM 1279 N N . LYS A 1 162 ? -31.622 -18.541 17.988 1.00 28.96 367 LYS A N 1
ATOM 1280 C CA . LYS A 1 162 ? -31.236 -17.354 17.242 1.00 24.12 367 LYS A CA 1
ATOM 1281 C C . LYS A 1 162 ? -32.482 -16.659 16.716 1.00 25.56 367 LYS A C 1
ATOM 1282 O O . LYS A 1 162 ? -32.572 -15.430 16.725 1.00 28.18 367 LYS A O 1
ATOM 1288 N N . PHE A 1 163 ? -33.452 -17.447 16.264 1.00 23.41 368 PHE A N 1
ATOM 1289 C CA . PHE A 1 163 ? -34.718 -16.882 15.816 1.00 23.30 368 PHE A CA 1
ATOM 1290 C C . PHE A 1 163 ? -35.485 -16.231 16.969 1.00 25.55 368 PHE A C 1
ATOM 1291 O O . PHE A 1 163 ? -36.111 -15.185 16.793 1.00 25.58 368 PHE A O 1
ATOM 1299 N N . GLU A 1 164 ? -35.440 -16.854 18.145 1.00 30.98 369 GLU A N 1
ATOM 1300 C CA . GLU A 1 164 ? -36.130 -16.321 19.326 1.00 29.38 369 GLU A CA 1
ATOM 1301 C C . GLU A 1 164 ? -35.543 -14.980 19.762 1.00 26.34 369 GLU A C 1
ATOM 1302 O O . GLU A 1 164 ? -36.270 -13.978 19.993 1.00 29.92 369 GLU A O 1
ATOM 1308 N N . PHE A 1 165 ? -34.215 -14.966 19.866 1.00 25.56 370 PHE A N 1
ATOM 1309 C CA . PHE A 1 165 ? -33.515 -13.720 20.101 1.00 25.03 370 PHE A CA 1
ATOM 1310 C C . PHE A 1 165 ? -33.900 -12.682 19.049 1.00 24.99 370 PHE A C 1
ATOM 1311 O O . PHE A 1 165 ? -34.194 -11.546 19.387 1.00 26.44 370 PHE A O 1
ATOM 1319 N N . ALA A 1 166 ? -33.911 -13.077 17.777 1.00 26.10 371 ALA A N 1
ATOM 1320 C CA . ALA A 1 166 ? -34.147 -12.128 16.691 1.00 24.45 371 ALA A CA 1
ATOM 1321 C C . ALA A 1 166 ? -35.527 -11.496 16.777 1.00 28.73 371 ALA A C 1
ATOM 1322 O O . ALA A 1 166 ? -35.685 -10.310 16.511 1.00 26.62 371 ALA A O 1
ATOM 1324 N N . VAL A 1 167 ? -36.533 -12.284 17.135 1.00 23.85 372 VAL A N 1
ATOM 1325 C CA . VAL A 1 167 ? -37.874 -11.732 17.287 1.00 27.62 372 VAL A CA 1
ATOM 1326 C C . VAL A 1 167 ? -37.900 -10.599 18.326 1.00 30.13 372 VAL A C 1
ATOM 1327 O O . VAL A 1 167 ? -38.409 -9.490 18.053 1.00 29.34 372 VAL A O 1
ATOM 1331 N N . LYS A 1 168 ? -37.319 -10.857 19.499 1.00 28.49 373 LYS A N 1
ATOM 1332 C CA . LYS A 1 168 ? -37.279 -9.813 20.536 1.00 35.96 373 LYS A CA 1
ATOM 1333 C C . LYS A 1 168 ? -36.435 -8.586 20.113 1.00 29.68 373 LYS A C 1
ATOM 1334 O O . LYS A 1 168 ? -36.832 -7.387 20.259 1.00 28.66 373 LYS A O 1
ATOM 1340 N N . PHE A 1 169 ? -35.265 -8.897 19.563 1.00 26.59 374 PHE A N 1
ATOM 1341 C CA . PHE A 1 169 ? -34.315 -7.865 19.191 1.00 24.53 374 PHE A CA 1
ATOM 1342 C C . PHE A 1 169 ? -34.880 -6.985 18.078 1.00 23.17 374 PHE A C 1
ATOM 1343 O O . PHE A 1 169 ? -34.762 -5.767 18.124 1.00 25.88 374 PHE A O 1
ATOM 1351 N N . ASN A 1 170 ? -35.497 -7.597 17.078 1.00 24.00 375 ASN A N 1
ATOM 1352 C CA . ASN A 1 170 ? -36.083 -6.832 15.988 1.00 23.99 375 ASN A CA 1
ATOM 1353 C C . ASN A 1 170 ? -37.238 -5.982 16.480 1.00 26.98 375 ASN A C 1
ATOM 1354 O O . ASN A 1 170 ? -37.540 -4.952 15.881 1.00 28.64 375 ASN A O 1
ATOM 1359 N N . ALA A 1 171 ? -37.876 -6.403 17.572 1.00 26.93 376 ALA A N 1
ATOM 1360 C CA . ALA A 1 171 ? -38.939 -5.576 18.142 1.00 31.56 376 ALA A CA 1
ATOM 1361 C C . ALA A 1 171 ? -38.403 -4.208 18.568 1.00 32.57 376 ALA A C 1
ATOM 1362 O O . ALA A 1 171 ? -39.151 -3.227 18.609 1.00 33.21 376 ALA A O 1
ATOM 1364 N N . LEU A 1 172 ? -37.111 -4.131 18.883 1.00 29.48 377 LEU A N 1
ATOM 1365 C CA . LEU A 1 172 ? -36.518 -2.801 19.157 1.00 25.01 377 LEU A CA 1
ATOM 1366 C C . LEU A 1 172 ? -36.396 -1.817 17.956 1.00 28.61 377 LEU A C 1
ATOM 1367 O O . LEU A 1 172 ? -36.092 -0.633 18.149 1.00 25.33 377 LEU A O 1
ATOM 1372 N N . GLU A 1 173 ? -36.601 -2.307 16.734 1.00 28.63 378 GLU A N 1
ATOM 1373 C CA . GLU A 1 173 ? -36.548 -1.479 15.515 1.00 28.32 378 GLU A CA 1
ATOM 1374 C C . GLU A 1 173 ? -35.293 -0.615 15.348 1.00 25.40 378 GLU A C 1
ATOM 1375 O O . GLU A 1 173 ? -35.373 0.540 14.926 1.00 23.78 378 GLU A O 1
ATOM 1381 N N . LEU A 1 174 ? -34.129 -1.170 15.656 1.00 22.02 379 LEU A N 1
ATOM 1382 C CA . LEU A 1 174 ? -32.890 -0.450 15.406 1.00 20.52 379 LEU A CA 1
ATOM 1383 C C . LEU A 1 174 ? -32.646 -0.322 13.904 1.00 18.36 379 LEU A C 1
ATOM 1384 O O . LEU A 1 174 ? -33.120 -1.150 13.123 1.00 22.62 379 LEU A O 1
ATOM 1389 N N . ASP A 1 175 ? -31.908 0.702 13.496 1.00 21.91 380 ASP A N 1
ATOM 1390 C CA . ASP A 1 175 ? -31.450 0.765 12.107 1.00 24.49 380 ASP A CA 1
ATOM 1391 C C . ASP A 1 175 ? -29.931 0.599 12.071 1.00 23.65 380 ASP A C 1
ATOM 1392 O O . ASP A 1 175 ? -29.303 0.412 13.116 1.00 20.27 380 ASP A O 1
ATOM 1397 N N . ASP A 1 176 ? -29.349 0.653 10.874 1.00 21.72 381 ASP A N 1
ATOM 1398 C CA . ASP A 1 176 ? -27.921 0.408 10.699 1.00 22.23 381 ASP A CA 1
ATOM 1399 C C . ASP A 1 176 ? -27.026 1.389 11.467 1.00 27.32 381 ASP A C 1
ATOM 1400 O O . ASP A 1 176 ? -25.972 1.000 11.961 1.00 22.46 381 ASP A O 1
ATOM 1405 N N . SER A 1 177 ? -27.428 2.652 11.581 1.00 22.44 382 SER A N 1
ATOM 1406 C CA . SER A 1 177 ? -26.613 3.615 12.331 1.00 27.34 382 SER A CA 1
ATOM 1407 C C . SER A 1 177 ? -26.548 3.265 13.841 1.00 23.41 382 SER A C 1
ATOM 1408 O O . SER A 1 177 ? -25.450 3.244 14.460 1.00 29.78 382 SER A O 1
ATOM 1411 N N . ASP A 1 178 ? -27.715 2.948 14.409 1.00 22.90 383 ASP A N 1
ATOM 1412 C CA . ASP A 1 178 ? -27.803 2.396 15.774 1.00 23.33 383 ASP A CA 1
ATOM 1413 C C . ASP A 1 178 ? -26.897 1.172 15.949 1.00 24.10 383 ASP A C 1
ATOM 1414 O O . ASP A 1 178 ? -26.121 1.073 16.905 1.00 23.64 383 ASP A O 1
ATOM 1419 N N . LEU A 1 179 ? -27.047 0.220 15.033 1.00 21.36 384 LEU A N 1
ATOM 1420 C CA . LEU A 1 179 ? -26.326 -1.046 15.099 1.00 21.20 384 LEU A CA 1
ATOM 1421 C C . LEU A 1 179 ? -24.820 -0.865 15.012 1.00 16.90 384 LEU A C 1
ATOM 1422 O O . LEU A 1 179 ? -24.081 -1.569 15.683 1.00 21.35 384 LEU A O 1
ATOM 1427 N N . ALA A 1 180 ? -24.365 0.063 14.175 1.00 21.65 385 ALA A N 1
ATOM 1428 C CA . ALA A 1 180 ? -22.933 0.313 14.036 1.00 22.78 385 ALA A CA 1
ATOM 1429 C C . ALA A 1 180 ? -22.321 0.649 15.395 1.00 25.36 385 ALA A C 1
ATOM 1430 O O . ALA A 1 180 ? -21.253 0.109 15.787 1.00 23.33 385 ALA A O 1
ATOM 1432 N N . ILE A 1 181 ? -23.005 1.518 16.138 1.00 26.13 386 ILE A N 1
ATOM 1433 C CA . ILE A 1 181 ? -22.470 1.831 17.469 1.00 22.39 386 ILE A CA 1
ATOM 1434 C C . ILE A 1 181 ? -22.616 0.656 18.441 1.00 24.05 386 ILE A C 1
ATOM 1435 O O . ILE A 1 181 ? -21.684 0.350 19.190 1.00 26.31 386 ILE A O 1
ATOM 1440 N N . PHE A 1 182 ? -23.775 -0.001 18.437 1.00 19.88 387 PHE A N 1
ATOM 1441 C CA . PHE A 1 182 ? -24.006 -1.151 19.321 1.00 21.08 387 PHE A CA 1
ATOM 1442 C C . PHE A 1 182 ? -22.915 -2.227 19.197 1.00 25.79 387 PHE A C 1
ATOM 1443 O O . PHE A 1 182 ? -22.380 -2.731 20.193 1.00 25.23 387 PHE A O 1
ATOM 1451 N N . ILE A 1 183 ? -22.587 -2.558 17.955 1.00 21.24 388 ILE A N 1
ATOM 1452 C CA . ILE A 1 183 ? -21.577 -3.559 17.659 1.00 20.96 388 ILE A CA 1
ATOM 1453 C C . ILE A 1 183 ? -20.215 -3.117 18.167 1.00 22.93 388 ILE A C 1
ATOM 1454 O O . ILE A 1 183 ? -19.489 -3.914 18.786 1.00 23.85 388 ILE A O 1
ATOM 1459 N N . ALA A 1 184 ? -19.877 -1.847 17.926 1.00 21.96 389 ALA A N 1
ATOM 1460 C CA . ALA A 1 184 ? -18.630 -1.299 18.470 1.00 20.87 389 ALA A CA 1
ATOM 1461 C C . ALA A 1 184 ? -18.565 -1.437 20.001 1.00 29.87 389 ALA A C 1
ATOM 1462 O O . ALA A 1 184 ? -17.531 -1.808 20.554 1.00 25.50 389 ALA A O 1
ATOM 1464 N N . VAL A 1 185 ? -19.674 -1.158 20.677 1.00 27.25 390 VAL A N 1
ATOM 1465 C CA . VAL A 1 185 ? -19.751 -1.343 22.128 1.00 23.95 390 VAL A CA 1
ATOM 1466 C C . VAL A 1 185 ? -19.462 -2.786 22.535 1.00 27.86 390 VAL A C 1
ATOM 1467 O O . VAL A 1 185 ? -18.721 -3.041 23.492 1.00 24.75 390 VAL A O 1
ATOM 1471 N N . ILE A 1 186 ? -20.047 -3.731 21.807 1.00 24.75 391 ILE A N 1
ATOM 1472 C CA . ILE A 1 186 ? -19.863 -5.139 22.130 1.00 25.14 391 ILE A CA 1
ATOM 1473 C C . ILE A 1 186 ? -18.396 -5.559 21.991 1.00 24.99 391 ILE A C 1
ATOM 1474 O O . ILE A 1 186 ? -17.869 -6.264 22.857 1.00 28.44 391 ILE A O 1
ATOM 1479 N N . ILE A 1 187 ? -17.737 -5.113 20.919 1.00 23.91 392 ILE A N 1
ATOM 1480 C CA . ILE A 1 187 ? -16.327 -5.467 20.682 1.00 26.28 392 ILE A CA 1
ATOM 1481 C C . ILE A 1 187 ? -15.422 -5.008 21.836 1.00 28.61 392 ILE A C 1
ATOM 1482 O O . ILE A 1 187 ? -14.548 -5.739 22.289 1.00 27.68 392 ILE A O 1
ATOM 1487 N N . LEU A 1 188 ? -15.694 -3.811 22.334 1.00 25.26 393 LEU A N 1
ATOM 1488 C CA . LEU A 1 188 ? -14.851 -3.111 23.310 1.00 31.99 393 LEU A CA 1
ATOM 1489 C C . LEU A 1 188 ? -15.180 -3.470 24.774 1.00 29.27 393 LEU A C 1
ATOM 1490 O O . LEU A 1 188 ? -15.081 -2.622 25.658 1.00 35.54 393 LEU A O 1
ATOM 1495 N N . SER A 1 189 ? -15.754 -4.649 24.996 1.00 33.72 394 SER A N 1
ATOM 1496 C CA . SER A 1 189 ? -15.998 -5.151 26.353 1.00 34.90 394 SER A CA 1
ATOM 1497 C C . SER A 1 189 ? -14.728 -5.448 27.176 1.00 32.41 394 SER A C 1
ATOM 1498 O O . SER A 1 189 ? -13.926 -6.314 26.819 1.00 34.49 394 SER A O 1
ATOM 1501 N N . GLY A 1 190 ? -14.600 -4.790 28.325 1.00 36.10 395 GLY A N 1
ATOM 1502 C CA . GLY A 1 190 ? -13.402 -4.907 29.143 1.00 36.23 395 GLY A CA 1
ATOM 1503 C C . GLY A 1 190 ? -13.349 -6.134 30.037 1.00 35.38 395 GLY A C 1
ATOM 1504 O O . GLY A 1 190 ? -12.345 -6.383 30.700 1.00 41.94 395 GLY A O 1
ATOM 1505 N N . ASP A 1 191 ? -14.437 -6.893 30.079 1.00 30.28 396 ASP A N 1
ATOM 1506 C CA . ASP A 1 191 ? -14.499 -8.065 30.945 1.00 38.08 396 ASP A CA 1
ATOM 1507 C C . ASP A 1 191 ? -14.192 -9.389 30.237 1.00 40.49 396 ASP A C 1
ATOM 1508 O O . ASP A 1 191 ? -14.374 -10.457 30.828 1.00 35.99 396 ASP A O 1
ATOM 1513 N N . ARG A 1 192 ? -13.773 -9.330 28.971 1.00 33.84 397 ARG A N 1
ATOM 1514 C CA . ARG A 1 192 ? -13.345 -10.538 28.263 1.00 30.29 397 ARG A CA 1
ATOM 1515 C C . ARG A 1 192 ? -12.185 -11.200 28.999 1.00 34.85 397 ARG A C 1
ATOM 1516 O O . ARG A 1 192 ? -11.246 -10.522 29.399 1.00 34.59 397 ARG A O 1
ATOM 1524 N N . PRO A 1 193 ? -12.245 -12.529 29.160 1.00 38.56 398 PRO A N 1
ATOM 1525 C CA . PRO A 1 193 ? -11.205 -13.316 29.838 1.00 37.14 398 PRO A CA 1
ATOM 1526 C C . PRO A 1 193 ? -9.829 -13.175 29.195 1.00 42.24 398 PRO A C 1
ATOM 1527 O O . PRO A 1 193 ? -9.694 -13.298 27.976 1.00 37.91 398 PRO A O 1
ATOM 1531 N N . GLY A 1 194 ? -8.814 -12.922 30.014 1.00 37.10 399 GLY A N 1
ATOM 1532 C CA . GLY A 1 194 ? -7.449 -12.871 29.526 1.00 30.99 399 GLY A CA 1
ATOM 1533 C C . GLY A 1 194 ? -6.995 -11.524 29.000 1.00 39.21 399 GLY A C 1
ATOM 1534 O O . GLY A 1 194 ? -5.900 -11.419 28.451 1.00 40.64 399 GLY A O 1
ATOM 1535 N N . LEU A 1 195 ? -7.817 -10.490 29.156 1.00 32.49 400 LEU A N 1
ATOM 1536 C CA . LEU A 1 195 ? -7.412 -9.157 28.709 1.00 40.73 400 LEU A CA 1
ATOM 1537 C C . LEU A 1 195 ? -6.248 -8.626 29.542 1.00 44.21 400 LEU A C 1
ATOM 1538 O O . LEU A 1 195 ? -6.297 -8.637 30.771 1.00 40.04 400 LEU A O 1
ATOM 1543 N N . LEU A 1 196 ? -5.199 -8.178 28.861 1.00 43.38 401 LEU A N 1
ATOM 1544 C CA . LEU A 1 196 ? -4.006 -7.677 29.533 1.00 46.02 401 LEU A CA 1
ATOM 1545 C C . LEU A 1 196 ? -4.190 -6.260 30.079 1.00 49.44 401 LEU A C 1
ATOM 1546 O O . LEU A 1 196 ? -3.903 -5.998 31.249 1.00 39.41 401 LEU A O 1
ATOM 1551 N N . ASN A 1 197 ? -4.658 -5.348 29.229 1.00 47.99 402 ASN A N 1
ATOM 1552 C CA . ASN A 1 197 ? -4.938 -3.985 29.666 1.00 40.90 402 ASN A CA 1
ATOM 1553 C C . ASN A 1 197 ? -6.429 -3.695 29.576 1.00 47.78 402 ASN A C 1
ATOM 1554 O O . ASN A 1 197 ? -6.960 -3.426 28.495 1.00 46.89 402 ASN A O 1
ATOM 1559 N N . VAL A 1 198 ? -7.092 -3.704 30.724 1.00 38.75 403 VAL A N 1
ATOM 1560 C CA . VAL A 1 198 ? -8.542 -3.578 30.760 1.00 37.20 403 VAL A CA 1
ATOM 1561 C C . VAL A 1 198 ? -8.983 -2.121 30.683 1.00 41.44 403 VAL A C 1
ATOM 1562 O O . VAL A 1 198 ? -9.922 -1.782 29.961 1.00 42.38 403 VAL A O 1
ATOM 1566 N N . LYS A 1 199 ? -8.278 -1.257 31.405 1.00 40.46 404 LYS A N 1
ATOM 1567 C CA . LYS A 1 199 ? -8.644 0.159 31.495 1.00 48.70 404 LYS A CA 1
ATOM 1568 C C . LYS A 1 199 ? -8.739 0.929 30.161 1.00 41.20 404 LYS A C 1
ATOM 1569 O O . LYS A 1 199 ? -9.674 1.707 29.985 1.00 38.95 404 LYS A O 1
ATOM 1575 N N . PRO A 1 200 ? -7.779 0.744 29.227 1.00 45.62 405 PRO A N 1
ATOM 1576 C CA . PRO A 1 200 ? -7.926 1.481 27.960 1.00 46.17 405 PRO A CA 1
ATOM 1577 C C . PRO A 1 200 ? -9.177 1.070 27.176 1.00 38.11 405 PRO A C 1
ATOM 1578 O O . PRO A 1 200 ? -9.861 1.904 26.560 1.00 34.74 405 PRO A O 1
ATOM 1582 N N . ILE A 1 201 ? -9.460 -0.225 27.212 1.00 36.53 406 ILE A N 1
ATOM 1583 C CA . ILE A 1 201 ? -10.647 -0.779 26.576 1.00 39.92 406 ILE A CA 1
ATOM 1584 C C . ILE A 1 201 ? -11.909 -0.208 27.222 1.00 39.58 406 ILE A C 1
ATOM 1585 O O . ILE A 1 201 ? -12.817 0.252 26.527 1.00 35.43 406 ILE A O 1
ATOM 1590 N N . GLU A 1 202 ? -11.957 -0.219 28.552 1.00 33.72 407 GLU A N 1
ATOM 1591 C CA . GLU A 1 202 ? -13.073 0.384 29.273 1.00 35.77 407 GLU A CA 1
ATOM 1592 C C . GLU A 1 202 ? -13.270 1.859 28.926 1.00 35.56 407 GLU A C 1
ATOM 1593 O O . GLU A 1 202 ? -14.405 2.321 28.831 1.00 36.96 407 GLU A O 1
ATOM 1599 N N . ASP A 1 203 ? -12.173 2.591 28.737 1.00 35.28 408 ASP A N 1
ATOM 1600 C CA . ASP A 1 203 ? -12.255 4.005 28.363 1.00 34.28 408 ASP A CA 1
ATOM 1601 C C . ASP A 1 203 ? -12.961 4.179 27.026 1.00 37.58 408 ASP A C 1
ATOM 1602 O O . ASP A 1 203 ? -13.900 4.986 26.891 1.00 36.43 408 ASP A O 1
ATOM 1607 N N . ILE A 1 204 ? -12.488 3.430 26.030 1.00 33.16 409 ILE A N 1
ATOM 1608 C CA . ILE A 1 204 ? -13.102 3.506 24.710 1.00 30.32 409 ILE A CA 1
ATOM 1609 C C . ILE A 1 204 ? -14.578 3.111 24.786 1.00 28.09 409 ILE A C 1
ATOM 1610 O O . ILE A 1 204 ? -15.432 3.800 24.233 1.00 31.87 409 ILE A O 1
ATOM 1615 N N . GLN A 1 205 ? -14.887 2.027 25.494 1.00 29.46 410 GLN A N 1
ATOM 1616 C CA . GLN A 1 205 ? -16.283 1.607 25.597 1.00 30.29 410 GLN A CA 1
ATOM 1617 C C . GLN A 1 205 ? -17.155 2.664 26.272 1.00 32.75 410 GLN A C 1
ATOM 1618 O O . GLN A 1 205 ? -18.302 2.847 25.881 1.00 27.71 410 GLN A O 1
ATOM 1624 N N . ASP A 1 206 ? -16.616 3.346 27.283 1.00 31.76 411 ASP A N 1
ATOM 1625 C CA . ASP A 1 206 ? -17.342 4.431 27.943 1.00 33.20 411 ASP A CA 1
ATOM 1626 C C . ASP A 1 206 ? -17.746 5.474 26.907 1.00 32.81 411 ASP A C 1
ATOM 1627 O O . ASP A 1 206 ? -18.914 5.888 26.830 1.00 30.79 411 ASP A O 1
ATOM 1632 N N . ASN A 1 207 ? -16.783 5.870 26.082 1.00 28.15 412 ASN A N 1
ATOM 1633 C CA . ASN A 1 207 ? -17.068 6.841 25.033 1.00 29.51 412 ASN A CA 1
ATOM 1634 C C . ASN A 1 207 ? -18.119 6.341 24.025 1.00 32.72 412 ASN A C 1
ATOM 1635 O O . ASN A 1 207 ? -19.037 7.079 23.638 1.00 28.05 412 ASN A O 1
ATOM 1640 N N . LEU A 1 208 ? -17.992 5.084 23.612 1.00 31.81 413 LEU A N 1
ATOM 1641 C CA . LEU A 1 208 ? -18.943 4.496 22.660 1.00 29.29 413 LEU A CA 1
ATOM 1642 C C . LEU A 1 208 ? -20.351 4.423 23.244 1.00 30.38 413 LEU A C 1
ATOM 1643 O O . LEU A 1 208 ? -21.340 4.638 22.542 1.00 27.90 413 LEU A O 1
ATOM 1648 N N . LEU A 1 209 ? -20.428 4.122 24.534 1.00 28.44 414 LEU A N 1
ATOM 1649 C CA . LEU A 1 209 ? -21.697 4.019 25.246 1.00 28.05 414 LEU A CA 1
ATOM 1650 C C . LEU A 1 209 ? -22.397 5.369 25.335 1.00 33.62 414 LEU A C 1
ATOM 1651 O O . LEU A 1 209 ? -23.626 5.449 25.226 1.00 32.30 414 LEU A O 1
ATOM 1656 N N . GLN A 1 210 ? -21.613 6.429 25.527 1.00 34.21 415 GLN A N 1
ATOM 1657 C CA . GLN A 1 210 ? -22.164 7.777 25.467 1.00 34.58 415 GLN 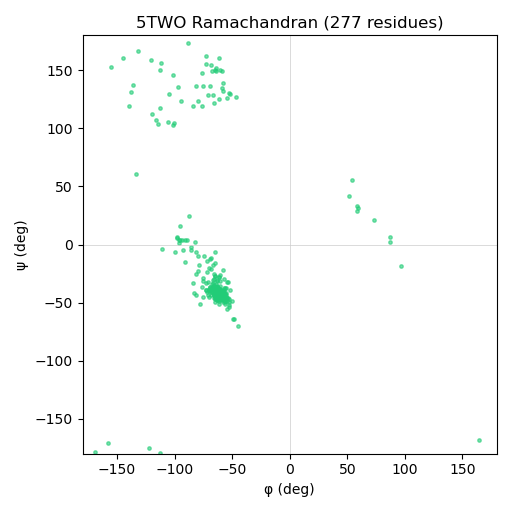A CA 1
ATOM 1658 C C . GLN A 1 210 ? -22.693 8.089 24.067 1.00 35.10 415 GLN A C 1
ATOM 1659 O O . GLN A 1 210 ? -23.795 8.640 23.918 1.00 33.09 415 GLN A O 1
ATOM 1665 N N . ALA A 1 211 ? -21.917 7.724 23.047 1.00 30.12 416 ALA A N 1
ATOM 1666 C CA . ALA A 1 211 ? -22.333 7.954 21.665 1.00 28.88 416 ALA A CA 1
ATOM 1667 C C . ALA A 1 211 ? -23.633 7.218 21.347 1.00 24.24 416 ALA A C 1
ATOM 1668 O O . ALA A 1 211 ? -24.529 7.767 20.710 1.00 32.76 416 ALA A O 1
ATOM 1670 N N . LEU A 1 212 ? -23.727 5.975 21.805 1.00 27.00 417 LEU A N 1
ATOM 1671 C CA . LEU A 1 212 ? -24.925 5.165 21.629 1.00 30.64 417 LEU A CA 1
ATOM 1672 C C . LEU A 1 212 ? -26.132 5.795 22.304 1.00 29.35 417 LEU A C 1
ATOM 1673 O O . LEU A 1 212 ? -27.211 5.884 21.712 1.00 25.58 417 LEU A O 1
ATOM 1678 N N . GLU A 1 213 ? -25.949 6.235 23.546 1.00 31.17 418 GLU A N 1
ATOM 1679 C CA . GLU A 1 213 ? -27.040 6.863 24.280 1.00 30.58 418 GLU A CA 1
ATOM 1680 C C . GLU A 1 213 ? -27.599 8.057 23.498 1.00 28.06 418 GLU A C 1
ATOM 1681 O O . GLU A 1 213 ? -28.811 8.167 23.272 1.00 29.42 418 GLU A O 1
ATOM 1687 N N . LEU A 1 214 ? -26.700 8.924 23.048 1.00 28.82 419 LEU A N 1
ATOM 1688 C CA . LEU A 1 214 ? -27.104 10.088 22.262 1.00 34.31 419 LEU A CA 1
ATOM 1689 C C . LEU A 1 214 ? -27.799 9.692 20.955 1.00 34.16 419 LEU A C 1
ATOM 1690 O O . LEU A 1 214 ? -28.836 10.264 20.582 1.00 34.44 419 LEU A O 1
ATOM 1695 N N . GLN A 1 215 ? -27.225 8.707 20.269 1.00 32.41 420 GLN A N 1
ATOM 1696 C CA . GLN A 1 215 ? -27.787 8.214 19.017 1.00 29.66 420 GLN A CA 1
ATOM 1697 C C . GLN A 1 215 ? -29.219 7.725 19.222 1.00 26.31 420 GLN A C 1
ATOM 1698 O O . GLN A 1 215 ? -30.105 8.049 18.437 1.00 28.41 420 GLN A O 1
ATOM 1704 N N . LEU A 1 216 ? -29.464 6.974 20.288 1.00 28.20 421 LEU A N 1
ATOM 1705 C CA . LEU A 1 216 ? -30.800 6.426 20.499 1.00 26.72 421 LEU A CA 1
ATOM 1706 C C . LEU A 1 216 ? -31.804 7.510 20.883 1.00 29.64 421 LEU A C 1
ATOM 1707 O O . LEU A 1 216 ? -32.983 7.424 20.537 1.00 29.64 421 LEU A O 1
ATOM 1712 N N . LYS A 1 217 ? -31.342 8.531 21.597 1.00 31.77 422 LYS A N 1
ATOM 1713 C CA . LYS A 1 217 ? -32.235 9.631 21.952 1.00 30.23 422 LYS A CA 1
ATOM 1714 C C . LYS A 1 217 ? -32.641 10.445 20.731 1.00 30.71 422 LYS A C 1
ATOM 1715 O O . LYS A 1 217 ? -33.796 10.843 20.599 1.00 31.80 422 LYS A O 1
ATOM 1721 N N . LEU A 1 218 ? -31.692 10.684 19.834 1.00 30.38 423 LEU A N 1
ATOM 1722 C CA . LEU A 1 218 ? -31.982 11.468 18.639 1.00 29.02 423 LEU A CA 1
ATOM 1723 C C . LEU A 1 218 ? -32.787 10.676 17.610 1.00 32.67 423 LEU A C 1
ATOM 1724 O O . LEU A 1 218 ? -33.752 11.184 17.036 1.00 30.64 423 LEU A O 1
ATOM 1729 N N . ASN A 1 219 ? -32.384 9.431 17.379 1.00 31.06 424 ASN A N 1
ATOM 1730 C CA . ASN A 1 219 ? -32.979 8.598 16.330 1.00 33.77 424 ASN A CA 1
ATOM 1731 C C . ASN A 1 219 ? -34.289 7.930 16.757 1.00 32.36 424 ASN A C 1
ATOM 1732 O O . ASN A 1 219 ? -35.121 7.583 15.919 1.00 29.15 424 ASN A O 1
ATOM 1737 N N . HIS A 1 220 ? -34.461 7.738 18.064 1.00 30.00 425 HIS A N 1
ATOM 1738 C CA . HIS A 1 220 ? -35.668 7.118 18.603 1.00 31.22 425 HIS A CA 1
ATOM 1739 C C . HIS A 1 220 ? -36.228 7.889 19.798 1.00 35.93 425 HIS A C 1
ATOM 1740 O O . HIS A 1 220 ? -36.337 7.334 20.891 1.00 30.74 425 HIS A O 1
ATOM 1747 N N . PRO A 1 221 ? -36.606 9.161 19.589 1.00 41.11 426 PRO A N 1
ATOM 1748 C CA . PRO A 1 221 ? -36.990 10.044 20.703 1.00 39.02 426 PRO A CA 1
ATOM 1749 C C . PRO A 1 221 ? -38.197 9.549 21.486 1.00 34.48 426 PRO A C 1
ATOM 1750 O O . PRO A 1 221 ? -38.332 9.853 22.669 1.00 43.84 426 PRO A O 1
ATOM 1754 N N . GLU A 1 222 ? -39.070 8.800 20.829 1.00 35.91 427 GLU A N 1
ATOM 1755 C CA . GLU A 1 222 ? -40.286 8.331 21.471 1.00 38.41 427 GLU A CA 1
ATOM 1756 C C . GLU A 1 222 ? -40.179 6.913 22.030 1.00 44.02 427 GLU A C 1
ATOM 1757 O O . GLU A 1 222 ? -41.164 6.375 22.529 1.00 48.98 427 GLU A O 1
ATOM 1763 N N . SER A 1 223 ? -38.999 6.304 21.949 1.00 37.56 428 SER A N 1
ATOM 1764 C CA . SER A 1 223 ? -38.835 4.952 22.471 1.00 40.30 428 SER A CA 1
ATOM 1765 C C . SER A 1 223 ? -38.163 5.030 23.838 1.00 38.04 428 SER A C 1
ATOM 1766 O O . SER A 1 223 ? -36.950 5.217 23.944 1.00 38.46 428 SER A O 1
ATOM 1769 N N . SER A 1 224 ? -38.948 4.839 24.892 1.00 45.01 429 SER A N 1
ATOM 1770 C CA . SER A 1 224 ? -38.455 5.136 26.228 1.00 42.49 429 SER A CA 1
ATOM 1771 C C . SER A 1 224 ? -37.606 3.990 26.739 1.00 30.66 429 SER A C 1
ATOM 1772 O O . SER A 1 224 ? -37.942 2.820 26.553 1.00 32.40 429 SER A O 1
ATOM 1775 N N . GLN A 1 225 ? -36.485 4.356 27.349 1.00 29.56 430 GLN A N 1
ATOM 1776 C CA . GLN A 1 225 ? -35.525 3.412 27.916 1.00 35.22 430 GLN A CA 1
ATOM 1777 C C . GLN A 1 225 ? -34.984 2.424 26.883 1.00 30.06 430 GLN A C 1
ATOM 1778 O O . GLN A 1 225 ? -34.618 1.303 27.231 1.00 29.87 430 GLN A O 1
ATOM 1784 N N . LEU A 1 226 ? -34.924 2.849 25.620 1.00 32.83 431 LEU A N 1
ATOM 1785 C CA . LEU A 1 226 ? -34.338 2.020 24.566 1.00 27.46 431 LEU A CA 1
ATOM 1786 C C . LEU A 1 226 ? -32.888 1.645 24.894 1.00 24.93 431 LEU A C 1
ATOM 1787 O O . LEU A 1 226 ? -32.486 0.491 24.739 1.00 28.26 431 LEU A O 1
ATOM 1792 N N . PHE A 1 227 ? -32.112 2.613 25.370 1.00 23.59 432 PHE A N 1
ATOM 1793 C CA . PHE A 1 227 ? -30.734 2.360 25.785 1.00 29.50 432 PHE A CA 1
ATOM 1794 C C . PHE A 1 227 ? -30.631 1.198 26.790 1.00 33.45 432 PHE A C 1
ATOM 1795 O O . PHE A 1 227 ? -29.834 0.270 26.606 1.00 28.54 432 PHE A O 1
ATOM 1803 N N . ALA A 1 228 ? -31.459 1.240 27.834 1.00 28.21 433 ALA A N 1
ATOM 1804 C CA . ALA A 1 228 ? -31.492 0.182 28.850 1.00 32.56 433 ALA A CA 1
ATOM 1805 C C . ALA A 1 228 ? -31.841 -1.197 28.273 1.00 29.96 433 ALA A C 1
ATOM 1806 O O . ALA A 1 228 ? -31.190 -2.209 28.591 1.00 31.85 433 ALA A O 1
ATOM 1808 N N . LYS A 1 229 ? -32.878 -1.225 27.437 1.00 28.11 434 LYS A N 1
ATOM 1809 C CA . LYS A 1 229 ? -33.326 -2.447 26.779 1.00 28.28 434 LYS A CA 1
ATOM 1810 C C . LYS A 1 229 ? -32.216 -3.056 25.922 1.00 30.33 434 LYS A C 1
ATOM 1811 O O . LYS A 1 229 ? -32.014 -4.283 25.887 1.00 32.21 434 LYS A O 1
ATOM 1817 N N . LEU A 1 230 ? -31.473 -2.186 25.252 1.00 29.86 435 LEU A N 1
ATOM 1818 C CA . LEU A 1 230 ? -30.410 -2.633 24.364 1.00 31.72 435 LEU A CA 1
ATOM 1819 C C . LEU A 1 230 ? -29.214 -3.221 25.139 1.00 33.22 435 LEU A C 1
ATOM 1820 O O . LEU A 1 230 ? -28.634 -4.257 24.746 1.00 33.11 435 LEU A O 1
ATOM 1825 N N . LEU A 1 231 ? -28.858 -2.590 26.258 1.00 32.71 436 LEU A N 1
ATOM 1826 C CA . LEU A 1 231 ? -27.779 -3.125 27.101 1.00 31.50 436 LEU A CA 1
ATOM 1827 C C . LEU A 1 231 ? -28.105 -4.535 27.615 1.00 29.62 436 LEU A C 1
ATOM 1828 O O . LEU A 1 231 ? -27.255 -5.471 27.633 1.00 40.59 436 LEU A O 1
ATOM 1833 N N . GLN A 1 232 ? -29.357 -4.694 28.020 1.00 26.94 437 GLN A N 1
ATOM 1834 C CA . GLN A 1 232 ? -29.803 -5.994 28.488 1.00 29.62 437 GLN A CA 1
ATOM 1835 C C . GLN A 1 232 ? -29.719 -7.037 27.358 1.00 38.03 437 GLN A C 1
ATOM 1836 O O . GLN A 1 232 ? -29.450 -8.227 27.609 1.00 36.22 437 GLN A O 1
ATOM 1842 N N . LYS A 1 233 ? -29.896 -6.589 26.114 1.00 33.87 438 LYS A N 1
ATOM 1843 C CA . LYS A 1 233 ? -29.689 -7.495 24.970 1.00 32.71 438 LYS A CA 1
ATOM 1844 C C . LYS A 1 233 ? -28.246 -7.991 24.848 1.00 38.42 438 LYS A C 1
ATOM 1845 O O . LYS A 1 233 ? -28.020 -9.131 24.430 1.00 38.29 438 LYS A O 1
ATOM 1851 N N . MET A 1 234 ? -27.273 -7.134 25.166 1.00 35.49 439 MET A N 1
ATOM 1852 C CA . MET A 1 234 ? -25.864 -7.567 25.156 1.00 40.50 439 MET A CA 1
ATOM 1853 C C . MET A 1 234 ? -25.654 -8.793 26.041 1.00 43.26 439 MET A C 1
ATOM 1854 O O . MET A 1 234 ? -24.970 -9.788 25.670 1.00 38.44 439 MET A O 1
ATOM 1859 N N . THR A 1 235 ? -26.251 -8.720 27.224 1.00 35.62 440 THR A N 1
ATOM 1860 C CA . THR A 1 235 ? -26.153 -9.856 28.145 1.00 38.94 440 THR A CA 1
ATOM 1861 C C . THR A 1 235 ? -26.854 -11.123 27.610 1.00 37.28 440 THR A C 1
ATOM 1862 O O . THR A 1 235 ? -26.315 -12.255 27.701 1.00 43.12 440 THR A O 1
ATOM 1866 N N . ASP A 1 236 ? -28.048 -10.927 27.051 1.00 37.07 441 ASP A N 1
ATOM 1867 C CA . ASP A 1 236 ? -28.770 -12.003 26.353 1.00 42.23 441 ASP A CA 1
ATOM 1868 C C . ASP A 1 236 ? -27.901 -12.735 25.322 1.00 35.83 441 ASP A C 1
ATOM 1869 O O . ASP A 1 236 ? -27.882 -13.971 25.273 1.00 41.87 441 ASP A O 1
ATOM 1874 N N . LEU A 1 237 ? -27.213 -11.961 24.484 1.00 33.95 442 LEU A N 1
ATOM 1875 C CA . LEU A 1 237 ? -26.316 -12.519 23.473 1.00 29.42 442 LEU A CA 1
ATOM 1876 C C . LEU A 1 237 ? -25.280 -13.438 24.089 1.00 34.50 442 LEU A C 1
ATOM 1877 O O . LEU A 1 237 ? -24.967 -14.491 23.524 1.00 31.89 442 LEU A O 1
ATOM 1882 N N . ARG A 1 238 ? -24.725 -13.030 25.231 1.00 35.66 443 ARG A N 1
ATOM 1883 C CA . ARG A 1 238 ? -23.753 -13.907 25.899 1.00 36.95 443 ARG A CA 1
ATOM 1884 C C . ARG A 1 238 ? -24.352 -15.267 26.226 1.00 40.74 443 ARG A C 1
ATOM 1885 O O . ARG A 1 238 ? -23.695 -16.310 26.050 1.00 38.62 443 ARG A O 1
ATOM 1893 N N . GLN A 1 239 ? -25.602 -15.265 26.683 1.00 42.24 444 GLN A N 1
ATOM 1894 C CA . GLN A 1 239 ? -26.266 -16.541 26.949 1.00 41.40 444 GLN A CA 1
ATOM 1895 C C . GLN A 1 239 ? -26.470 -17.372 25.676 1.00 34.87 444 GLN A C 1
ATOM 1896 O O . GLN A 1 239 ? -26.291 -18.602 25.685 1.00 41.37 444 GLN A O 1
ATOM 1902 N N . ILE A 1 240 ? -26.848 -16.707 24.586 1.00 36.29 445 ILE A N 1
ATOM 1903 C CA . ILE A 1 240 ? -26.989 -17.387 23.298 1.00 31.41 445 ILE A CA 1
ATOM 1904 C C . ILE A 1 240 ? -25.705 -18.112 22.897 1.00 31.38 445 ILE A C 1
ATOM 1905 O O . ILE A 1 240 ? -25.730 -19.273 22.468 1.00 33.01 445 ILE A O 1
ATOM 1910 N N . VAL A 1 241 ? -24.580 -17.424 23.043 1.00 29.84 446 VAL A N 1
ATOM 1911 C CA . VAL A 1 241 ? -23.302 -18.002 22.649 1.00 29.18 446 VAL A CA 1
ATOM 1912 C C . VAL A 1 241 ? -22.959 -19.203 23.534 1.00 33.57 446 VAL A C 1
ATOM 1913 O O . VAL A 1 241 ? -22.525 -20.245 23.040 1.00 32.64 446 VAL A O 1
ATOM 1917 N N . THR A 1 242 ? -23.172 -19.058 24.838 1.00 34.47 447 THR A N 1
ATOM 1918 C CA . THR A 1 242 ? -22.919 -20.156 25.767 1.00 32.36 447 THR A CA 1
ATOM 1919 C C . THR A 1 242 ? -23.667 -21.428 25.350 1.00 40.15 447 THR A C 1
ATOM 1920 O O . THR A 1 242 ? -23.073 -22.517 25.267 1.00 42.31 447 THR A O 1
ATOM 1924 N N . GLU A 1 243 ? -24.958 -21.286 25.054 1.00 37.83 448 GLU A N 1
ATOM 1925 C CA . GLU A 1 243 ? -25.758 -22.442 24.658 1.00 39.45 448 GLU A CA 1
ATOM 1926 C C . GLU A 1 243 ? -25.314 -23.000 23.310 1.00 37.33 448 GLU A C 1
ATOM 1927 O O . GLU A 1 243 ? -25.371 -24.212 23.072 1.00 45.14 448 GLU A O 1
ATOM 1933 N N . HIS A 1 244 ? -24.857 -22.118 22.429 1.00 37.06 449 HIS A N 1
ATOM 1934 C CA . HIS A 1 244 ? -24.354 -22.564 21.137 1.00 33.44 449 HIS A CA 1
ATOM 1935 C C . HIS A 1 244 ? -23.102 -23.436 21.290 1.00 35.81 449 HIS A C 1
ATOM 1936 O O . HIS A 1 244 ? -22.970 -24.476 20.643 1.00 33.13 449 HIS A O 1
ATOM 1943 N N . VAL A 1 245 ? -22.184 -23.000 22.144 1.00 31.04 450 VAL A N 1
ATOM 1944 C CA . VAL A 1 245 ? -20.959 -23.752 22.392 1.00 41.81 450 VAL A CA 1
ATOM 1945 C C . VAL A 1 245 ? -21.274 -25.114 23.003 1.00 42.46 450 VAL A C 1
ATOM 1946 O O . VAL A 1 245 ? -20.670 -26.123 22.631 1.00 40.66 450 VAL A O 1
ATOM 1950 N N . GLN A 1 246 ? -22.234 -25.142 23.924 1.00 41.13 451 GLN A N 1
ATOM 1951 C CA . GLN A 1 246 ? -22.666 -26.408 24.519 1.00 42.26 451 GLN A CA 1
ATOM 1952 C C . GLN A 1 246 ? -23.184 -27.386 23.460 1.00 45.91 451 GLN A C 1
ATOM 1953 O O . GLN A 1 246 ? -22.804 -28.572 23.442 1.00 47.17 451 GLN A O 1
ATOM 1959 N N . LEU A 1 247 ? -24.044 -26.888 22.572 1.00 41.34 452 LEU A N 1
ATOM 1960 C CA . LEU A 1 247 ? -24.531 -27.715 21.472 1.00 48.32 452 LEU A CA 1
ATOM 1961 C C . LEU A 1 247 ? -23.376 -28.209 20.601 1.00 48.25 452 LEU A C 1
ATOM 1962 O O . LEU A 1 247 ? -23.349 -29.373 20.193 1.00 47.86 452 LEU A O 1
ATOM 1967 N N . LEU A 1 248 ? -22.420 -27.325 20.328 1.00 46.24 453 LEU A N 1
ATOM 1968 C CA . LEU A 1 248 ? -21.279 -27.677 19.492 1.00 48.50 453 LEU A CA 1
ATOM 1969 C C . LEU A 1 248 ? -20.459 -28.810 20.113 1.00 58.47 453 LEU A C 1
ATOM 1970 O O . LEU A 1 248 ? -19.980 -29.691 19.405 1.00 51.97 453 LEU A O 1
ATOM 1975 N N . GLN A 1 249 ? -20.307 -28.785 21.435 1.00 52.16 454 GLN A N 1
ATOM 1976 C CA . GLN A 1 249 ? -19.608 -29.853 22.149 1.00 49.98 454 GLN A CA 1
ATOM 1977 C C . GLN A 1 249 ? -20.339 -31.189 22.020 1.00 54.08 454 GLN A C 1
ATOM 1978 O O . GLN A 1 249 ? -19.707 -32.234 21.801 1.00 61.93 454 GLN A O 1
ATOM 1984 N N . VAL A 1 250 ? -21.665 -31.151 22.152 1.00 49.75 455 VAL A N 1
ATOM 1985 C CA . VAL A 1 250 ? -22.488 -32.331 21.868 1.00 55.35 455 VAL A CA 1
ATOM 1986 C C . VAL A 1 250 ? -22.201 -32.894 20.478 1.00 57.96 455 VAL A C 1
ATOM 1987 O O . VAL A 1 250 ? -21.890 -34.079 20.321 1.00 62.30 455 VAL A O 1
ATOM 1991 N N . ILE A 1 251 ? -22.308 -32.024 19.476 1.00 59.76 456 ILE A N 1
ATOM 1992 C CA . ILE A 1 251 ? -22.085 -32.392 18.082 1.00 62.73 456 ILE A CA 1
ATOM 1993 C C . ILE A 1 251 ? -20.702 -33.007 17.883 1.00 65.70 456 ILE A C 1
ATOM 1994 O O . ILE A 1 251 ? -20.552 -34.006 17.182 1.00 72.27 456 ILE A O 1
ATOM 1999 N N . LYS A 1 252 ? -19.698 -32.412 18.519 1.00 64.01 457 LYS A N 1
ATOM 2000 C CA . LYS A 1 252 ? -18.327 -32.903 18.429 1.00 68.69 457 LYS A CA 1
ATOM 2001 C C . LYS A 1 252 ? -18.190 -34.320 18.967 1.00 72.91 457 LYS A C 1
ATOM 2002 O O . LYS A 1 252 ? -17.488 -35.146 18.382 1.00 71.63 457 LYS A O 1
ATOM 2008 N N . LYS A 1 253 ? -18.853 -34.601 20.085 1.00 75.60 458 LYS A N 1
ATOM 2009 C CA . LYS A 1 253 ? -18.809 -35.947 20.649 1.00 71.95 458 LYS A CA 1
ATOM 2010 C C . LYS A 1 253 ? -19.544 -36.969 19.779 1.00 73.80 458 LYS A C 1
ATOM 2011 O O . LYS A 1 253 ? -19.053 -38.077 19.571 1.00 84.61 458 LYS A O 1
ATOM 2017 N N . THR A 1 254 ? -20.723 -36.602 19.283 1.00 69.93 459 THR A N 1
ATOM 2018 C CA . THR A 1 254 ? -21.566 -37.539 18.536 1.00 71.12 459 THR A CA 1
ATOM 2019 C C . THR A 1 254 ? -21.185 -37.722 17.055 1.00 72.72 459 THR A C 1
ATOM 2020 O O . THR A 1 254 ? -21.157 -38.845 16.552 1.00 74.41 459 THR A O 1
ATOM 2024 N N . GLU A 1 255 ? -20.886 -36.627 16.361 1.00 73.69 460 GLU A N 1
ATOM 2025 C CA . GLU A 1 255 ? -20.631 -36.687 14.920 1.00 69.64 460 GLU A CA 1
ATOM 2026 C C . GLU A 1 255 ? -19.184 -36.369 14.570 1.00 80.64 460 GLU A C 1
ATOM 2027 O O . GLU A 1 255 ? -18.713 -35.260 14.813 1.00 89.23 460 GLU A O 1
ATOM 2033 N N . THR A 1 256 ? -18.481 -37.332 13.986 1.00 84.21 461 THR A N 1
ATOM 2034 C CA . THR A 1 256 ? -17.115 -37.091 13.531 1.00 89.17 461 THR A CA 1
ATOM 2035 C C . THR A 1 256 ? -17.137 -36.714 12.039 1.00 85.00 461 THR A C 1
ATOM 2036 O O . THR A 1 256 ? -16.098 -36.489 11.418 1.00 82.40 461 THR A O 1
ATOM 2040 N N . ASP A 1 257 ? -18.337 -36.595 11.477 1.00 81.85 462 ASP A N 1
ATOM 2041 C CA . ASP A 1 257 ? -18.483 -36.190 10.080 1.00 86.17 462 ASP A CA 1
ATOM 2042 C C . ASP A 1 257 ? -18.405 -34.668 9.953 1.00 87.04 462 ASP A C 1
ATOM 2043 O O . ASP A 1 257 ? -18.549 -34.113 8.863 1.00 81.83 462 ASP A O 1
ATOM 2045 N N . MET A 1 258 ? -18.178 -34.001 11.080 1.00 89.76 463 MET A N 1
ATOM 2046 C CA . MET A 1 258 ? -18.038 -32.550 11.103 1.00 81.68 463 MET A CA 1
ATOM 2047 C C . MET A 1 258 ? -16.574 -32.123 11.189 1.00 79.61 463 MET A C 1
ATOM 2048 O O . MET A 1 258 ? -15.752 -32.792 11.818 1.00 81.06 463 MET A O 1
ATOM 2051 N N . SER A 1 259 ? -16.257 -31.008 10.539 1.00 74.84 464 SER A N 1
ATOM 2052 C CA . SER A 1 259 ? -14.911 -30.452 10.562 1.00 67.41 464 SER A CA 1
ATOM 2053 C C . SER A 1 259 ? -14.977 -28.938 10.714 1.00 61.45 464 SER A C 1
ATOM 2054 O O . SER A 1 259 ? -15.717 -28.265 9.995 1.00 67.03 464 SER A O 1
ATOM 2057 N N . LEU A 1 260 ? -14.205 -28.400 11.650 1.00 52.28 465 LEU A N 1
ATOM 2058 C CA . LEU A 1 260 ? -14.183 -26.960 11.857 1.00 47.57 465 LEU A CA 1
ATOM 2059 C C . LEU A 1 260 ? -13.014 -26.290 11.147 1.00 45.51 465 LEU A C 1
ATOM 2060 O O . LEU A 1 260 ? -11.881 -26.773 11.182 1.00 44.88 465 LEU A O 1
ATOM 2065 N N . HIS A 1 261 ? -13.319 -25.176 10.492 1.00 33.75 466 HIS A N 1
ATOM 2066 C CA . HIS A 1 261 ? -12.320 -24.294 9.912 1.00 32.07 466 HIS 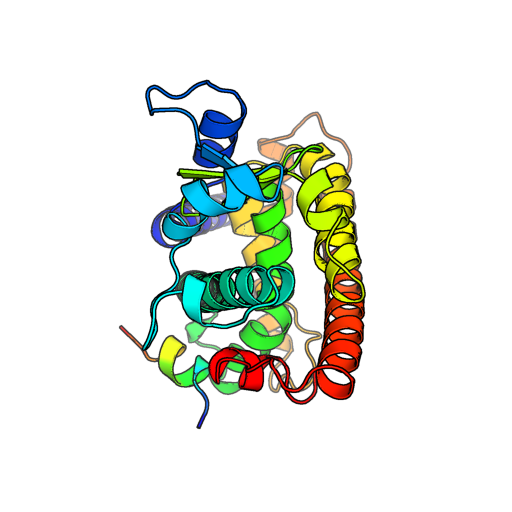A CA 1
ATOM 2067 C C . HIS A 1 261 ? -11.364 -23.825 11.005 1.00 37.15 466 HIS A C 1
ATOM 2068 O O . HIS A 1 261 ? -11.791 -23.534 12.120 1.00 38.83 466 HIS A O 1
ATOM 2075 N N . PRO A 1 262 ? -10.060 -23.770 10.698 1.00 38.19 467 PRO A N 1
ATOM 2076 C CA . PRO A 1 262 ? -9.031 -23.402 11.680 1.00 37.09 467 PRO A CA 1
ATOM 2077 C C . PRO A 1 262 ? -9.279 -22.059 12.376 1.00 37.50 467 PRO A C 1
ATOM 2078 O O . PRO A 1 262 ? -8.908 -21.901 13.545 1.00 33.03 467 PRO A O 1
ATOM 2082 N N . LEU A 1 263 ? -9.892 -21.108 11.676 1.00 30.08 468 LEU A N 1
ATOM 2083 C CA . LEU A 1 263 ? -10.224 -19.820 12.281 1.00 35.21 468 LEU A CA 1
ATOM 2084 C C . LEU A 1 263 ? -11.255 -19.994 13.397 1.00 29.80 468 LEU A C 1
ATOM 2085 O O . LEU A 1 263 ? -11.133 -19.420 14.488 1.00 34.09 468 LEU A O 1
ATOM 2090 N N . LEU A 1 264 ? -12.271 -20.800 13.124 1.00 32.02 469 LEU A N 1
ATOM 2091 C CA . LEU A 1 264 ? -13.297 -21.056 14.120 1.00 32.43 469 LEU A CA 1
ATOM 2092 C C . LEU A 1 264 ? -12.734 -21.890 15.265 1.00 41.44 469 LEU A C 1
ATOM 2093 O O . LEU A 1 264 ? -13.095 -21.682 16.421 1.00 34.00 469 LEU A O 1
ATOM 2098 N N . GLN A 1 265 ? -11.843 -22.824 14.947 1.00 34.82 470 GLN A N 1
ATOM 2099 C CA . GLN A 1 265 ? -11.164 -23.591 15.989 1.00 38.90 470 GLN A CA 1
ATOM 2100 C C . GLN A 1 265 ? -10.432 -22.677 16.956 1.00 34.40 470 GLN A C 1
ATOM 2101 O O . GLN A 1 265 ? -10.529 -22.848 18.175 1.00 38.42 470 GLN A O 1
ATOM 2107 N N . GLU A 1 266 ? -9.693 -21.714 16.408 1.00 32.31 471 GLU A N 1
ATOM 2108 C CA . GLU A 1 266 ? -9.007 -20.728 17.235 1.00 37.27 471 GLU A CA 1
ATOM 2109 C C . GLU A 1 266 ? -9.996 -19.979 18.116 1.00 40.33 471 GLU A C 1
ATOM 2110 O O . GLU A 1 266 ? -9.714 -19.698 19.281 1.00 32.83 471 GLU A O 1
ATOM 2116 N N . ILE A 1 267 ? -11.155 -19.648 17.555 1.00 36.09 472 ILE A N 1
ATOM 2117 C CA . ILE A 1 267 ? -12.150 -18.895 18.315 1.00 36.36 472 ILE A CA 1
ATOM 2118 C C . ILE A 1 267 ? -12.792 -19.732 19.434 1.00 34.03 472 ILE A C 1
ATOM 2119 O O . ILE A 1 267 ? -13.027 -19.232 20.532 1.00 38.42 472 ILE A O 1
ATOM 2124 N N . TYR A 1 268 ? -13.055 -21.005 19.164 1.00 33.86 473 TYR A N 1
ATOM 2125 C CA . TYR A 1 268 ? -13.720 -21.872 20.133 1.00 34.08 473 TYR A CA 1
ATOM 2126 C C . TYR A 1 268 ? -12.802 -22.421 21.228 1.00 45.96 473 TYR A C 1
ATOM 2127 O O . TYR A 1 268 ? -13.285 -22.811 22.293 1.00 50.42 473 TYR A O 1
ATOM 2136 N N . LYS A 1 269 ? -11.495 -22.470 20.970 1.00 44.01 474 LYS A N 1
ATOM 2137 C CA . LYS A 1 269 ? -10.557 -23.046 21.938 1.00 51.47 474 LYS A CA 1
ATOM 2138 C C . LYS A 1 269 ? -10.570 -22.270 23.247 1.00 52.59 474 LYS A C 1
ATOM 2139 O O . LYS A 1 269 ? -10.360 -21.056 23.257 1.00 51.36 474 LYS A O 1
ATOM 2145 N N . ASP A 1 270 ? -10.804 -22.987 24.345 1.00 54.00 475 ASP A N 1
ATOM 2146 C CA . ASP A 1 270 ? -10.913 -22.392 25.680 1.00 61.55 475 ASP A CA 1
ATOM 2147 C C . ASP A 1 270 ? -12.049 -21.369 25.744 1.00 63.14 475 ASP A C 1
ATOM 2148 O O . ASP A 1 270 ? -11.982 -20.394 26.492 1.00 66.33 475 ASP A O 1
ATOM 2153 N N . LEU A 1 271 ? -13.093 -21.603 24.954 1.00 66.69 476 LEU A N 1
ATOM 2154 C CA . LEU A 1 271 ? -14.258 -20.725 24.930 1.00 60.85 476 LEU A CA 1
ATOM 2155 C C . LEU A 1 271 ? -15.541 -21.549 24.923 1.00 62.28 476 LEU A C 1
ATOM 2156 O O . LEU A 1 271 ? -15.991 -22.022 25.964 1.00 66.11 476 LEU A O 1
ATOM 2161 N N . PRO B 2 4 ? -0.054 -20.428 15.678 1.00 54.82 141 PRO B N 1
ATOM 2162 C CA . PRO B 2 4 ? -0.165 -19.181 14.914 1.00 56.31 141 PRO B CA 1
ATOM 2163 C C . PRO B 2 4 ? -1.609 -18.698 14.849 1.00 54.32 141 PRO B C 1
ATOM 2164 O O . PRO B 2 4 ? -2.493 -19.444 14.434 1.00 53.35 141 PRO B O 1
ATOM 2168 N N . SER B 2 5 ? -1.843 -17.460 15.264 1.00 43.72 142 SER B N 1
ATOM 2169 C CA . SER B 2 5 ? -3.194 -16.922 15.299 1.00 47.66 142 SER B CA 1
ATOM 2170 C C . SER B 2 5 ? -3.652 -16.459 13.916 1.00 37.10 142 SER B C 1
ATOM 2171 O O . SER B 2 5 ? -3.005 -15.626 13.284 1.00 34.00 142 SER B O 1
ATOM 2174 N N . LEU B 2 6 ? -4.772 -16.998 13.449 1.00 36.05 143 LEU B N 1
ATOM 2175 C CA . LEU B 2 6 ? -5.328 -16.558 12.171 1.00 36.24 143 LEU B CA 1
ATOM 2176 C C . LEU B 2 6 ? -5.998 -15.195 12.330 1.00 32.10 143 LEU B C 1
ATOM 2177 O O . LEU B 2 6 ? -6.000 -14.383 11.402 1.00 31.71 143 LEU B O 1
ATOM 2182 N N . LEU B 2 7 ? -6.550 -14.944 13.516 1.00 34.05 144 LEU B N 1
ATOM 2183 C CA . LEU B 2 7 ? -7.117 -13.637 13.835 1.00 32.56 144 LEU B CA 1
ATOM 2184 C C . LEU B 2 7 ? -6.056 -12.557 13.750 1.00 38.83 144 LEU B C 1
ATOM 2185 O O . LEU B 2 7 ? -6.298 -11.472 13.227 1.00 37.46 144 LEU B O 1
ATOM 2190 N N . LYS B 2 8 ? -4.880 -12.861 14.284 1.00 37.09 145 LYS B N 1
ATOM 2191 C CA . LYS B 2 8 ? -3.767 -11.929 14.236 1.00 37.28 145 LYS B CA 1
ATOM 2192 C C . LYS B 2 8 ? -3.396 -11.676 12.778 1.00 36.42 145 LYS B C 1
ATOM 2193 O O . LYS B 2 8 ? -3.145 -10.537 12.381 1.00 37.94 145 LYS B O 1
ATOM 2199 N N . LYS B 2 9 ? -3.400 -12.738 11.976 1.00 33.44 146 LYS B N 1
ATOM 2200 C CA . LYS B 2 9 ? -3.141 -12.612 10.544 1.00 32.29 146 LYS B CA 1
ATOM 2201 C C . LYS B 2 9 ? -4.141 -11.691 9.849 1.00 38.67 146 LYS B C 1
ATOM 2202 O O . LYS B 2 9 ? -3.769 -10.907 8.978 1.00 36.01 146 LYS B O 1
ATOM 2208 N N . LEU B 2 10 ? -5.413 -11.801 10.222 1.00 34.03 147 LEU B N 1
ATOM 2209 C CA . LEU B 2 10 ? -6.446 -10.962 9.624 1.00 33.92 147 LEU B CA 1
ATOM 2210 C C . LEU B 2 10 ? -6.281 -9.512 10.078 1.00 35.77 147 LEU B C 1
ATOM 2211 O O . LEU B 2 10 ? -6.467 -8.586 9.290 1.00 37.14 147 LEU B O 1
ATOM 2216 N N . LEU B 2 11 ? -5.920 -9.321 11.344 1.00 31.47 148 LEU B N 1
ATOM 2217 C CA . LEU B 2 11 ? -5.710 -7.980 11.890 1.00 36.98 148 LEU B CA 1
ATOM 2218 C C . LEU B 2 11 ? -4.564 -7.247 11.206 1.00 45.82 148 LEU B C 1
ATOM 2219 O O . LEU B 2 11 ? -4.628 -6.035 10.993 1.00 41.85 148 LEU B O 1
ATOM 2224 N N . LEU B 2 12 ? -3.520 -7.989 10.857 1.00 42.05 149 LEU B N 1
ATOM 2225 C CA . LEU B 2 12 ? -2.320 -7.397 10.283 1.00 45.68 149 LEU B CA 1
ATOM 2226 C C . LEU B 2 12 ? -2.407 -7.310 8.764 1.00 44.65 149 LEU B C 1
ATOM 2227 O O . LEU B 2 12 ? -1.457 -6.900 8.103 1.00 52.58 149 LEU B O 1
ATOM 2232 N N . ALA B 2 13 ? -3.552 -7.701 8.216 1.00 53.09 150 ALA B N 1
ATOM 2233 C CA . ALA B 2 13 ? -3.80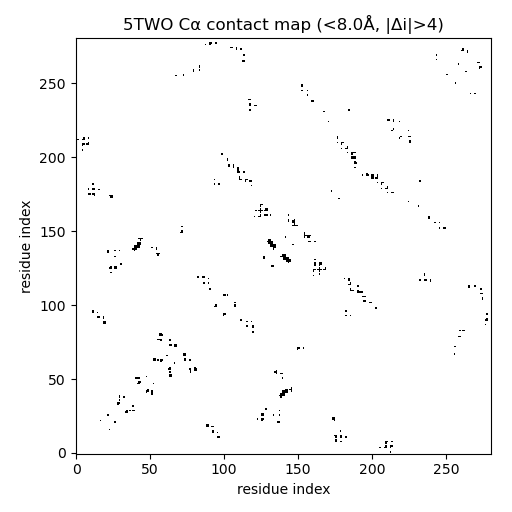9 -7.568 6.786 1.00 60.55 150 ALA B CA 1
ATOM 2234 C C . ALA B 2 13 ? -4.051 -6.107 6.407 1.00 60.56 150 ALA B C 1
ATOM 2235 O O . ALA B 2 13 ? -4.453 -5.304 7.249 1.00 62.90 150 ALA B O 1
ATOM 2237 N N . PRO B 2 14 ? -3.790 -5.755 5.137 1.00 74.67 151 PRO B N 1
ATOM 2238 C CA . PRO B 2 14 ? -4.075 -4.414 4.613 1.00 76.76 151 PRO B CA 1
ATOM 2239 C C . PRO B 2 14 ? -5.485 -4.296 4.036 1.00 75.17 151 PRO B C 1
ATOM 2240 O O . PRO B 2 14 ? -5.883 -3.199 3.640 1.00 71.40 151 PRO B O 1
#

Sequence (281 aa):
ESADLRALAKHLYDSYIKSFPLTKAKARAILTGKTTDKSPFVIYDMNSLMMGEDKIKFKHITPLQEQSKEVAIRIFQGCQFRSVEAVQEITEYAKSIPGFVNLDLNDQVTLLKYGVHEIIYTMLASLMNKDGVLISEGQGFMTREFLKSLRKPFGDFMEPKFEFAVKFNALELDDSDLAIFIAVIILSGDRPGLLNVKPIEDIQDNLLQALELQLKLNHPESSQLFAKLLQKMTDLRQIVTEHVQLLQVIKKTETDMSLHPLLQEIYKDLPSLLKKLLLAP

CATH classification: 1.10.565.10

Organism: Homo sapiens (NCBI:txid9606)

Solvent-accessible surface area: 14137 Å² total; per-residue (Å²): 146,66,74,103,15,89,62,19,6,136,80,0,80,58,16,2,67,177,19,5,92,42,7,24,67,118,0,97,33,34,37,63,63,169,46,144,99,194,89,27,70,64,2,127,48,89,108,3,0,108,128,2,7,128,84,29,88,26,152,117,158,52,79,11,107,114,60,23,212,45,22,1,7,19,13,14,14,10,43,19,36,116,27,13,43,8,0,72,31,3,0,81,0,0,44,31,2,64,28,0,79,130,20,55,56,74,1,7,19,22,0,1,35,39,0,0,13,9,0,28,16,0,28,33,1,8,28,1,51,136,75,0,7,4,39,21,112,6,95,2,24,7,20,39,134,8,10,113,80,17,102,136,23,5,2,67,25,17,30,39,8,1,79,13,2,71,117,4,39,78,25,131,5,60,9,29,0,1,0,0,0,0,0,0,1,0,0,4,10,92,14,80,65,20,113,70,55,131,57,0,82,71,30,30,79,66,1,42,69,0,0,62,37,7,5,129,104,59,33,96,162,47,86,132,5,53,38,94,0,58,122,26,31,94,61,0,85,96,22,15,63,74,13,17,101,36,10,90,74,1,128,184,97,18,133,69,31,75,39,72,76,4,9,94,40,0,35,138,114,52,164,30,43,0,63,124,42,12,120,43,177